Protein AF-A0A0B0EHA8-F1 (afdb_monomer_lite)

Foldseek 3Di:
DDDDDDDDDDDDDPVCVVVVVVVVVVVVPDDDDDPDPPPDVVVVVVVVLVVLLVVLVVPDDPDDPCDPDDPDDSVVSSVVSVVSVVVVVVLVVLVVVLVVLVVVLVVCVQQPFDDLVVQVVCVVVLKHKWKFKDFPVCPVQDDPPWDKDFRHDDPGMTIIITIDSDPDDDGPTHIDPDPNDTSVRSVVVSVVSVVVSVD

Structure (mmCIF, N/CA/C/O backbone):
data_AF-A0A0B0EHA8-F1
#
_entry.id   AF-A0A0B0EHA8-F1
#
loop_
_atom_site.group_PDB
_atom_site.id
_atom_site.type_symbol
_atom_site.label_atom_id
_atom_site.label_alt_id
_atom_site.label_comp_id
_atom_site.label_asym_id
_atom_site.label_entity_id
_atom_site.label_seq_id
_atom_site.pdbx_PDB_ins_code
_atom_site.Cartn_x
_atom_site.Cartn_y
_atom_site.Cartn_z
_atom_site.occupancy
_atom_site.B_iso_or_equiv
_atom_site.auth_seq_id
_atom_site.auth_comp_id
_atom_site.auth_asym_id
_atom_site.auth_atom_id
_atom_site.pdbx_PDB_model_num
ATOM 1 N N . MET A 1 1 ? 49.454 -9.931 -25.437 1.00 54.22 1 MET A N 1
ATOM 2 C CA . MET A 1 1 ? 50.061 -9.248 -26.602 1.00 54.22 1 MET A CA 1
ATOM 3 C C . MET A 1 1 ? 49.148 -8.089 -26.978 1.00 54.22 1 MET A C 1
ATOM 5 O O . MET A 1 1 ? 48.011 -8.343 -27.339 1.00 54.22 1 MET A O 1
ATOM 9 N N . ILE A 1 2 ? 49.580 -6.840 -26.779 1.00 62.69 2 ILE A N 1
ATOM 10 C CA . ILE A 1 2 ? 48.765 -5.641 -27.053 1.00 62.69 2 ILE A CA 1
ATOM 11 C C . ILE A 1 2 ? 48.998 -5.232 -28.512 1.00 62.69 2 ILE A C 1
ATOM 13 O O . ILE A 1 2 ? 50.142 -5.035 -28.920 1.00 62.69 2 ILE A O 1
ATOM 17 N N . VAL A 1 3 ? 47.929 -5.140 -29.305 1.00 77.62 3 VAL A N 1
ATOM 18 C CA . VAL A 1 3 ? 48.003 -4.766 -30.725 1.00 77.62 3 VAL A CA 1
ATOM 19 C C . VAL A 1 3 ? 48.150 -3.249 -30.845 1.00 77.62 3 VAL A C 1
ATOM 21 O O . VAL A 1 3 ? 47.455 -2.487 -30.175 1.00 77.62 3 VAL A O 1
ATOM 24 N N . ARG A 1 4 ? 49.065 -2.789 -31.705 1.00 81.25 4 ARG A N 1
ATOM 25 C CA . ARG A 1 4 ? 49.305 -1.359 -31.930 1.00 81.25 4 ARG A CA 1
ATOM 26 C C . ARG A 1 4 ? 48.125 -0.740 -32.688 1.00 81.25 4 ARG A C 1
ATOM 28 O O . ARG A 1 4 ? 47.994 -0.941 -33.892 1.00 81.25 4 ARG A O 1
ATOM 35 N N . MET A 1 5 ? 47.286 0.019 -31.987 1.00 85.75 5 MET A N 1
ATOM 36 C CA . MET A 1 5 ? 46.157 0.737 -32.588 1.00 85.75 5 MET A CA 1
ATOM 37 C C . MET A 1 5 ? 46.627 1.928 -33.438 1.00 85.75 5 MET A C 1
ATOM 39 O O . MET A 1 5 ? 47.640 2.564 -33.135 1.00 85.75 5 MET A O 1
ATOM 43 N N . LYS A 1 6 ? 45.885 2.235 -34.510 1.00 84.00 6 LYS A N 1
ATOM 44 C CA . LYS A 1 6 ? 46.095 3.421 -35.355 1.00 84.00 6 LYS A CA 1
ATOM 45 C C . LYS A 1 6 ? 44.998 4.442 -35.073 1.00 84.00 6 LYS A C 1
ATOM 47 O O . LYS A 1 6 ? 43.825 4.087 -35.052 1.00 84.00 6 LYS A O 1
ATOM 52 N N . LYS A 1 7 ? 45.380 5.707 -34.885 1.00 84.69 7 LYS A N 1
ATOM 53 C CA . LYS A 1 7 ? 44.431 6.816 -34.745 1.00 84.69 7 LYS A CA 1
ATOM 54 C C . LYS A 1 7 ? 44.056 7.330 -36.134 1.00 84.69 7 LYS A C 1
ATOM 56 O O . LYS A 1 7 ? 44.946 7.602 -36.937 1.00 84.69 7 LYS A O 1
ATOM 61 N N . VAL A 1 8 ? 42.760 7.450 -36.408 1.00 83.56 8 VAL A N 1
ATOM 62 C CA . VAL A 1 8 ? 42.219 7.953 -37.677 1.00 83.56 8 VAL A CA 1
ATOM 63 C C . VAL A 1 8 ? 41.258 9.095 -37.366 1.00 83.56 8 VAL A C 1
ATOM 65 O O . VAL A 1 8 ? 40.440 8.971 -36.459 1.00 83.56 8 VAL A O 1
ATOM 68 N N . THR A 1 9 ? 41.364 10.201 -38.104 1.00 82.31 9 THR A N 1
ATOM 69 C CA . THR A 1 9 ? 40.418 11.321 -38.019 1.00 82.31 9 THR A CA 1
ATOM 70 C C . THR A 1 9 ? 39.526 11.283 -39.249 1.00 82.31 9 THR A C 1
ATOM 72 O O . THR A 1 9 ? 40.022 11.352 -40.371 1.00 82.31 9 THR A O 1
ATOM 75 N N . ILE A 1 10 ? 38.219 11.162 -39.035 1.00 81.12 10 ILE A N 1
ATOM 76 C CA . ILE A 1 10 ? 37.215 11.096 -40.095 1.00 81.12 10 ILE A CA 1
ATOM 77 C C . ILE A 1 10 ? 36.473 12.431 -40.112 1.00 81.12 10 ILE A C 1
ATOM 79 O O . ILE A 1 10 ? 35.937 12.854 -39.090 1.00 81.12 10 ILE A O 1
ATOM 83 N N . VAL A 1 11 ? 36.461 13.102 -41.264 1.00 82.12 11 VAL A N 1
ATOM 84 C CA . VAL A 1 11 ? 35.717 14.350 -41.467 1.00 82.12 11 VAL A CA 1
ATOM 85 C C . VAL A 1 11 ? 34.511 14.031 -42.334 1.00 82.12 11 VAL A C 1
ATOM 87 O O . VAL A 1 11 ? 34.657 13.608 -43.478 1.00 82.12 11 VAL A O 1
ATOM 90 N N . ILE A 1 12 ? 33.323 14.218 -41.771 1.00 82.31 12 ILE A N 1
ATOM 91 C CA . ILE A 1 12 ? 32.043 13.918 -42.409 1.00 82.31 12 ILE A CA 1
ATOM 92 C C . ILE A 1 12 ? 31.160 15.154 -42.411 1.00 82.31 12 ILE A C 1
ATOM 94 O O . ILE A 1 12 ? 31.228 16.000 -41.520 1.00 82.31 12 ILE A O 1
ATOM 98 N N . LYS A 1 13 ? 30.317 15.254 -43.437 1.00 82.19 13 LYS A N 1
ATOM 99 C CA . LYS A 1 13 ? 29.268 16.268 -43.499 1.00 82.19 13 LYS A CA 1
ATOM 100 C C . LYS A 1 13 ? 28.192 15.925 -42.467 1.00 82.19 13 LYS A C 1
ATOM 102 O O . LYS A 1 13 ? 27.781 14.771 -42.393 1.00 82.19 13 LYS A O 1
ATOM 107 N N . SER A 1 14 ? 27.675 16.923 -41.751 1.00 77.69 14 SER A N 1
ATOM 108 C CA . SER A 1 14 ? 26.659 16.732 -40.702 1.00 77.69 14 SER A CA 1
ATOM 109 C C . SER A 1 14 ? 25.421 15.968 -41.187 1.00 77.69 14 SER A C 1
ATOM 111 O O . SER A 1 14 ? 24.859 15.184 -40.440 1.00 77.69 14 SER A O 1
ATOM 113 N N . SER A 1 15 ? 25.033 16.133 -42.458 1.00 80.44 15 SER A N 1
ATOM 114 C CA . SER A 1 15 ? 23.875 15.444 -43.054 1.00 80.44 15 SER A CA 1
ATOM 115 C C . SER A 1 15 ? 24.053 13.931 -43.248 1.00 80.44 15 SER A C 1
ATOM 117 O O . SER A 1 15 ? 23.085 13.269 -43.582 1.00 80.44 15 SER A O 1
ATOM 119 N N . TRP A 1 16 ? 25.275 13.408 -43.118 1.00 80.06 16 TRP A N 1
ATOM 120 C CA . TRP A 1 16 ? 25.619 11.993 -43.339 1.00 80.06 16 TRP A CA 1
ATOM 121 C C . TRP A 1 16 ? 26.142 11.339 -42.055 1.00 80.06 16 TRP A C 1
ATOM 123 O O . TRP A 1 16 ? 26.699 10.244 -42.093 1.00 80.06 16 TRP A O 1
ATOM 133 N N . LEU A 1 17 ? 26.039 12.043 -40.925 1.00 80.06 17 LEU A N 1
ATOM 134 C CA . LEU A 1 17 ? 26.641 11.625 -39.669 1.00 80.06 17 LEU A CA 1
ATOM 135 C C . LEU A 1 17 ? 26.024 10.321 -39.159 1.00 80.06 17 LEU A C 1
ATOM 137 O O . LEU A 1 17 ? 26.767 9.384 -38.881 1.00 80.06 17 LEU A O 1
ATOM 141 N N . ASP A 1 18 ? 24.695 10.230 -39.128 1.00 77.56 18 ASP A N 1
ATOM 142 C CA . ASP A 1 18 ? 23.985 9.048 -38.629 1.00 77.56 18 ASP A CA 1
ATOM 143 C C . ASP A 1 18 ? 24.230 7.808 -39.498 1.00 77.56 18 ASP A C 1
ATOM 145 O O . ASP A 1 18 ? 24.546 6.740 -38.974 1.00 77.56 18 ASP A O 1
ATOM 149 N N . ASP A 1 19 ? 24.184 7.958 -40.825 1.00 82.31 19 ASP A N 1
ATOM 150 C CA . ASP A 1 19 ? 24.447 6.856 -41.755 1.00 82.31 19 ASP A CA 1
ATOM 151 C C . ASP A 1 19 ? 25.878 6.331 -41.603 1.00 82.31 19 ASP A C 1
ATOM 153 O O . ASP A 1 19 ? 26.095 5.127 -41.465 1.00 82.31 19 ASP A O 1
ATOM 157 N N . VAL A 1 20 ? 26.876 7.222 -41.578 1.00 82.56 20 VAL A N 1
ATOM 158 C CA . VAL A 1 20 ? 28.284 6.819 -41.447 1.00 82.56 20 VAL A CA 1
ATOM 159 C C . VAL A 1 20 ? 28.558 6.188 -40.084 1.00 82.56 20 VAL A C 1
ATOM 161 O O . VAL A 1 20 ? 29.305 5.211 -40.017 1.00 82.56 20 VAL A O 1
ATOM 164 N N . LEU A 1 21 ? 27.957 6.702 -39.006 1.00 80.75 21 LEU A N 1
ATOM 165 C CA . LEU A 1 21 ? 28.072 6.100 -37.676 1.00 80.75 21 LEU A CA 1
ATOM 166 C C . LEU A 1 21 ? 27.440 4.709 -37.628 1.00 80.75 21 LEU A C 1
ATOM 168 O O . LEU A 1 21 ? 28.046 3.802 -37.057 1.00 80.75 21 LEU A O 1
ATOM 172 N N . LYS A 1 22 ? 26.282 4.514 -38.270 1.00 81.38 22 LYS A N 1
ATOM 173 C CA . LYS A 1 22 ? 25.637 3.203 -38.383 1.00 81.38 22 LYS A CA 1
ATOM 174 C C . LYS A 1 22 ? 26.527 2.207 -39.126 1.00 81.38 22 LYS A C 1
ATOM 176 O O . LYS A 1 22 ? 26.803 1.134 -38.595 1.00 81.38 22 LYS A O 1
ATOM 181 N N . TYR A 1 23 ? 27.068 2.593 -40.283 1.00 82.44 23 TYR A N 1
ATOM 182 C CA . TYR A 1 23 ? 28.007 1.753 -41.035 1.00 82.44 23 TYR A CA 1
ATOM 183 C C . TYR A 1 23 ? 29.285 1.440 -40.238 1.00 82.44 23 TYR A C 1
ATOM 185 O O . TYR A 1 23 ? 29.746 0.300 -40.238 1.00 82.44 23 TYR A O 1
ATOM 193 N N . LEU A 1 24 ? 29.867 2.415 -39.529 1.00 82.38 24 LEU A N 1
ATOM 194 C CA . LEU A 1 24 ? 31.041 2.166 -38.680 1.00 82.38 24 LEU A CA 1
ATOM 195 C C . LEU A 1 24 ? 30.726 1.227 -37.508 1.00 82.38 24 LEU A C 1
ATOM 197 O O . LEU A 1 24 ? 31.569 0.398 -37.158 1.00 82.38 24 LEU A O 1
ATOM 201 N N . GLY A 1 25 ? 29.533 1.354 -36.922 1.00 78.12 25 GLY A N 1
ATOM 202 C CA . GLY A 1 25 ? 29.036 0.479 -35.863 1.00 78.12 25 GLY A CA 1
ATOM 203 C C . GLY A 1 25 ? 28.857 -0.963 -36.334 1.00 78.12 25 GLY A C 1
ATOM 204 O O . GLY A 1 25 ? 29.309 -1.878 -35.653 1.00 78.12 25 GLY A O 1
ATOM 205 N N . GLU A 1 26 ? 28.288 -1.164 -37.526 1.00 80.12 26 GLU A N 1
ATOM 206 C CA . GLU A 1 26 ? 28.128 -2.489 -38.144 1.00 80.12 26 GLU A CA 1
ATOM 207 C C . GLU A 1 26 ? 29.474 -3.165 -38.449 1.00 80.12 26 GLU A C 1
ATOM 209 O O . GLU A 1 26 ? 29.614 -4.375 -38.278 1.00 80.12 26 GLU A O 1
ATOM 214 N N . ILE A 1 27 ? 30.488 -2.396 -38.863 1.00 82.69 27 ILE A N 1
ATOM 215 C CA . ILE A 1 27 ? 31.832 -2.930 -39.131 1.00 82.69 27 ILE A CA 1
ATOM 216 C C . ILE A 1 27 ? 32.548 -3.323 -37.821 1.00 82.69 27 ILE A C 1
ATOM 218 O O . ILE A 1 27 ? 33.342 -4.262 -37.815 1.00 82.69 27 ILE A O 1
ATOM 222 N N . GLY A 1 28 ? 32.302 -2.619 -36.708 1.00 75.12 28 GLY A N 1
ATOM 223 C CA . GLY A 1 28 ? 32.762 -3.012 -35.365 1.00 75.12 28 GLY A CA 1
ATOM 224 C C . GLY A 1 28 ? 34.277 -2.924 -35.104 1.00 75.12 28 GLY A C 1
ATOM 225 O O . GLY A 1 28 ? 34.751 -3.373 -34.063 1.00 75.12 28 GLY A O 1
ATOM 226 N N . VAL A 1 29 ? 35.064 -2.351 -36.023 1.00 75.25 29 VAL A N 1
ATOM 227 C CA . VAL A 1 29 ? 36.544 -2.303 -35.934 1.00 75.25 29 VAL A CA 1
ATOM 228 C C . VAL A 1 29 ? 37.110 -0.997 -35.368 1.00 75.25 29 VAL A C 1
ATOM 230 O O . VAL A 1 29 ? 38.328 -0.857 -35.243 1.00 75.25 29 VAL A O 1
ATOM 233 N N . VAL A 1 30 ? 36.259 -0.017 -35.058 1.00 77.56 30 VAL A N 1
ATOM 234 C CA . VAL A 1 30 ? 36.683 1.337 -34.676 1.00 77.56 30 VAL A CA 1
ATOM 235 C C . VAL A 1 30 ? 36.148 1.693 -33.294 1.00 77.56 30 VAL A C 1
ATOM 237 O O . VAL A 1 30 ? 34.953 1.590 -33.037 1.00 77.56 30 VAL A O 1
ATOM 240 N N . HIS A 1 31 ? 37.027 2.176 -32.416 1.00 75.19 31 HIS A N 1
ATOM 241 C CA . HIS A 1 31 ? 36.619 2.842 -31.183 1.00 75.19 31 HIS A CA 1
ATOM 242 C C . HIS A 1 31 ? 36.371 4.326 -31.476 1.00 75.19 31 HIS A C 1
ATOM 244 O O . HIS A 1 31 ? 37.305 5.075 -31.769 1.00 75.19 31 HIS A O 1
ATOM 250 N N . LEU A 1 32 ? 35.103 4.732 -31.453 1.00 73.69 32 LEU A N 1
ATOM 251 C CA . LEU A 1 32 ? 34.683 6.100 -31.742 1.00 73.69 32 LEU A CA 1
ATOM 252 C C . LEU A 1 32 ? 34.935 7.001 -30.529 1.00 73.69 32 LEU A C 1
ATOM 254 O O . LEU A 1 32 ? 34.446 6.730 -29.436 1.00 73.69 32 LEU A O 1
ATOM 258 N N . GLN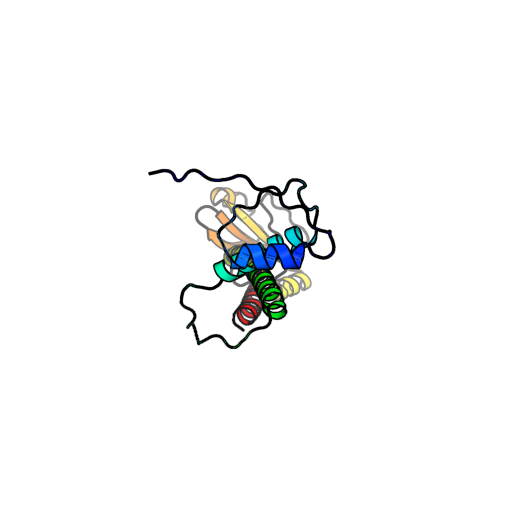 A 1 33 ? 35.663 8.099 -30.737 1.00 67.38 33 GLN A N 1
ATOM 259 C CA . GLN A 1 33 ? 35.836 9.154 -29.742 1.00 67.38 33 GLN A CA 1
ATOM 260 C C . GLN A 1 33 ? 35.237 10.455 -30.300 1.00 67.38 33 GLN A C 1
ATOM 262 O O . GLN A 1 33 ? 35.854 11.067 -31.179 1.00 67.38 33 GLN A O 1
ATOM 267 N N . PRO A 1 34 ? 34.041 10.875 -29.850 1.00 65.19 34 PRO A N 1
ATOM 268 C CA . PRO A 1 34 ? 33.439 12.119 -30.312 1.00 65.19 34 PRO A CA 1
ATOM 269 C C . PRO A 1 34 ? 34.305 13.310 -29.885 1.00 65.19 34 PRO A C 1
ATOM 271 O O . PRO A 1 34 ? 34.721 13.415 -28.733 1.00 65.19 34 PRO A O 1
ATOM 274 N N . VAL A 1 35 ? 3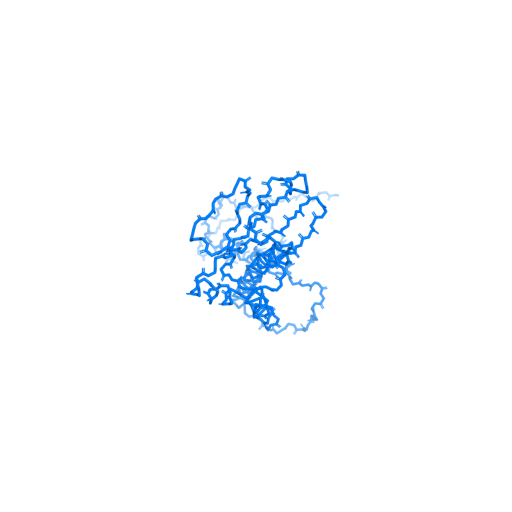4.606 14.198 -30.835 1.00 64.75 35 VAL A N 1
ATOM 275 C CA . VAL A 1 35 ? 35.406 15.416 -30.597 1.00 64.75 35 VAL A CA 1
ATOM 276 C C . VAL A 1 35 ? 34.546 16.533 -29.995 1.00 64.75 35 VAL A C 1
ATOM 278 O O . VAL A 1 35 ? 35.052 17.368 -29.252 1.00 64.75 35 VAL A O 1
ATOM 281 N N . VAL A 1 36 ? 33.243 16.516 -30.278 1.00 61.53 36 VAL A N 1
ATOM 282 C CA . VAL A 1 36 ? 32.226 17.373 -29.662 1.00 61.53 36 VAL A CA 1
ATOM 283 C C . VAL A 1 36 ? 31.144 16.439 -29.122 1.00 61.53 36 VAL A C 1
ATOM 285 O O . VAL A 1 36 ? 30.646 15.620 -29.901 1.00 61.53 36 VAL A O 1
ATOM 288 N N . PRO A 1 37 ? 30.809 16.486 -27.821 1.00 59.47 37 PRO A N 1
ATOM 289 C CA . PRO A 1 37 ? 29.695 15.711 -27.302 1.00 59.47 37 PRO A CA 1
ATOM 290 C C . PRO A 1 37 ? 28.412 16.216 -27.978 1.00 59.47 37 PRO A C 1
ATOM 292 O O . PRO A 1 37 ? 28.157 17.421 -27.956 1.00 59.47 37 PRO A O 1
ATOM 295 N N . PRO A 1 38 ? 27.626 15.347 -28.629 1.00 58.75 38 PRO A N 1
ATOM 296 C CA . PRO A 1 38 ? 26.341 15.765 -29.157 1.00 58.75 38 PRO A CA 1
ATOM 297 C C . PRO A 1 38 ? 25.426 16.112 -27.974 1.00 58.75 38 PRO A C 1
ATOM 299 O O . PRO A 1 38 ? 25.033 15.227 -27.218 1.00 58.75 38 PRO A O 1
ATOM 302 N N . GLU A 1 39 ? 25.090 17.392 -27.803 1.00 55.28 39 GLU A N 1
ATOM 303 C CA . GLU A 1 39 ? 23.918 17.800 -27.024 1.00 55.28 39 GLU A CA 1
ATOM 304 C C . GLU A 1 39 ? 22.698 17.354 -27.818 1.00 55.28 39 GLU A C 1
ATOM 306 O O . GLU A 1 39 ? 22.260 18.012 -28.760 1.00 55.28 39 GLU A O 1
ATOM 311 N N . ASN A 1 40 ? 22.221 16.152 -27.528 1.00 57.97 40 ASN A N 1
ATOM 312 C CA . ASN A 1 40 ? 21.087 15.598 -28.233 1.00 57.97 40 ASN A CA 1
ATOM 313 C C . ASN A 1 40 ? 20.088 15.139 -27.182 1.00 57.97 40 ASN A C 1
ATOM 315 O O . ASN A 1 40 ? 20.288 14.094 -26.565 1.00 57.97 40 ASN A O 1
ATOM 319 N N . CYS A 1 41 ? 19.011 15.910 -26.994 1.00 59.03 41 CYS A N 1
ATOM 320 C CA . CYS A 1 41 ? 17.872 15.555 -26.137 1.00 59.03 41 CYS A CA 1
ATOM 321 C C . CYS A 1 41 ? 17.369 14.127 -26.427 1.00 59.03 41 CYS A C 1
ATOM 323 O O . CYS A 1 41 ? 16.859 13.437 -25.554 1.00 59.03 41 CYS A O 1
ATOM 325 N N . THR A 1 42 ? 17.593 13.643 -27.651 1.00 65.50 42 THR A N 1
ATOM 326 C CA . THR A 1 42 ? 17.336 12.264 -28.074 1.00 65.50 42 THR A CA 1
ATOM 327 C C . THR A 1 42 ? 18.086 11.215 -27.236 1.00 65.50 42 THR A C 1
ATOM 329 O O . THR A 1 42 ? 17.520 10.173 -26.930 1.00 65.50 42 THR A O 1
ATOM 332 N N . ILE A 1 43 ? 19.339 11.467 -26.836 1.00 69.19 43 ILE A N 1
ATOM 333 C CA . ILE A 1 43 ? 20.148 10.529 -26.033 1.00 69.19 43 ILE A CA 1
ATOM 334 C C . ILE A 1 43 ? 19.639 10.473 -24.590 1.00 69.19 43 ILE A C 1
ATOM 336 O O . ILE A 1 43 ? 19.589 9.395 -24.001 1.00 69.19 43 ILE A O 1
ATOM 340 N N . GLU A 1 44 ? 19.245 11.615 -24.027 1.00 72.69 44 GLU A N 1
ATOM 341 C CA . GLU A 1 44 ? 18.663 11.686 -22.682 1.00 72.69 44 GLU A CA 1
ATOM 342 C C . GLU A 1 44 ? 17.313 10.965 -22.638 1.00 72.69 44 GLU A C 1
ATOM 344 O O . GLU A 1 44 ? 17.149 10.053 -21.830 1.00 72.69 44 GLU A O 1
ATOM 349 N N . ASN A 1 45 ? 16.422 11.239 -23.597 1.00 74.44 45 ASN A N 1
ATOM 350 C CA . ASN A 1 45 ? 15.134 10.549 -23.725 1.00 74.44 45 ASN A CA 1
ATOM 351 C C . ASN A 1 45 ? 15.296 9.028 -23.898 1.00 74.44 45 ASN A C 1
ATOM 353 O O . ASN A 1 45 ? 14.540 8.243 -23.323 1.00 74.44 45 ASN A O 1
ATOM 357 N N . LEU A 1 46 ? 16.290 8.585 -24.678 1.00 74.19 46 LEU A N 1
ATOM 358 C CA . LEU A 1 46 ? 16.601 7.159 -24.839 1.00 74.19 46 LEU A CA 1
ATOM 359 C C . LEU A 1 46 ? 17.113 6.539 -23.536 1.00 74.19 46 LEU A C 1
ATOM 361 O O . LEU A 1 46 ? 16.744 5.416 -23.204 1.00 74.19 46 LEU A O 1
ATOM 365 N N . LYS A 1 47 ? 17.942 7.261 -22.780 1.00 77.69 47 LYS A N 1
ATOM 366 C CA . LYS A 1 47 ? 18.448 6.790 -21.489 1.00 77.69 47 LYS A CA 1
ATOM 367 C C . LYS A 1 47 ? 17.324 6.667 -20.460 1.00 77.69 47 LYS A C 1
ATOM 369 O O . LYS A 1 47 ? 17.272 5.663 -19.756 1.00 77.69 47 LYS A O 1
ATOM 374 N N . GLU A 1 48 ? 16.417 7.637 -20.407 1.00 78.94 48 GLU A N 1
ATOM 375 C CA . GLU A 1 48 ? 15.216 7.582 -19.565 1.00 78.94 48 GLU A CA 1
ATOM 376 C C . GLU A 1 48 ? 14.313 6.407 -19.959 1.00 78.94 48 GLU A C 1
ATOM 378 O O . GLU A 1 48 ? 13.888 5.635 -19.103 1.00 78.94 48 GLU A O 1
ATOM 383 N N . SER A 1 49 ? 14.110 6.204 -21.262 1.00 77.25 49 SER A N 1
ATOM 384 C CA . SER A 1 49 ? 13.348 5.078 -21.815 1.00 77.25 49 SER A CA 1
ATOM 385 C C . SER A 1 49 ? 13.933 3.718 -21.409 1.00 77.25 49 SER A C 1
ATOM 387 O O . SER A 1 49 ? 13.195 2.817 -21.009 1.00 77.25 49 SER A O 1
ATOM 389 N N . ILE A 1 50 ? 15.262 3.571 -21.466 1.00 80.50 50 ILE A N 1
ATOM 390 C CA . ILE A 1 50 ? 15.962 2.356 -21.024 1.00 80.50 50 ILE A CA 1
ATOM 391 C C . ILE A 1 50 ? 15.769 2.147 -19.519 1.00 80.50 50 ILE A C 1
ATOM 393 O O . ILE A 1 50 ? 15.399 1.053 -19.104 1.00 80.50 50 ILE A O 1
ATOM 397 N N . GLN A 1 51 ? 15.952 3.191 -18.707 1.00 81.19 51 GLN A N 1
ATOM 398 C CA . GLN A 1 51 ? 15.787 3.099 -17.253 1.00 81.19 51 GLN A CA 1
ATOM 399 C C . GLN A 1 51 ? 14.355 2.736 -16.842 1.00 81.19 51 GLN A C 1
ATOM 401 O O . GLN A 1 51 ? 14.163 1.973 -15.895 1.00 81.19 51 GLN A O 1
ATOM 406 N N . LEU A 1 52 ? 13.346 3.265 -17.540 1.00 80.06 52 LEU A N 1
ATOM 407 C CA . LEU A 1 52 ? 11.944 2.903 -17.319 1.00 80.06 52 LEU A CA 1
ATOM 408 C C . LEU A 1 52 ? 11.697 1.424 -17.628 1.00 80.06 52 LEU A C 1
ATOM 410 O O . LEU A 1 52 ? 11.092 0.724 -16.817 1.00 80.06 52 LEU A O 1
ATOM 414 N N . MET A 1 53 ? 12.216 0.926 -18.753 1.00 78.88 53 MET A N 1
ATOM 415 C CA . MET A 1 53 ? 12.097 -0.490 -19.106 1.00 78.88 53 MET A CA 1
ATOM 416 C C . MET A 1 53 ? 12.845 -1.404 -18.129 1.00 78.88 53 MET A C 1
ATOM 418 O O . MET A 1 53 ? 12.304 -2.432 -17.735 1.00 78.88 53 MET A O 1
ATOM 422 N N . GLU A 1 54 ? 14.047 -1.038 -17.683 1.00 80.75 54 GLU A N 1
ATOM 423 C CA . GLU A 1 54 ? 14.802 -1.817 -16.691 1.00 80.75 54 GLU A CA 1
ATOM 424 C C . GLU A 1 54 ? 14.050 -1.932 -15.359 1.00 80.75 54 GLU A C 1
ATOM 426 O O . GLU A 1 54 ? 13.988 -3.016 -14.771 1.00 80.75 54 GLU A O 1
ATOM 431 N N . LYS A 1 55 ? 13.424 -0.840 -14.901 1.00 80.25 55 LYS A N 1
ATOM 432 C CA . LYS A 1 55 ? 12.561 -0.861 -13.712 1.00 80.25 55 LYS A CA 1
ATOM 433 C C . LYS A 1 55 ? 11.354 -1.770 -13.920 1.00 80.25 55 LYS A C 1
ATOM 435 O O . LYS A 1 55 ? 11.090 -2.609 -13.066 1.00 80.25 55 LYS A O 1
ATOM 440 N N . ALA A 1 56 ? 10.667 -1.640 -15.055 1.00 80.00 56 ALA A N 1
ATOM 441 C CA . ALA A 1 56 ? 9.512 -2.469 -15.389 1.00 80.00 56 ALA A CA 1
ATOM 442 C C . ALA A 1 56 ? 9.865 -3.967 -15.414 1.00 80.00 56 ALA A C 1
ATOM 444 O O . ALA A 1 56 ? 9.167 -4.777 -14.813 1.00 80.00 56 ALA A O 1
ATOM 445 N N . VAL A 1 57 ? 10.988 -4.340 -16.036 1.00 79.38 57 VAL A N 1
ATOM 446 C CA . VAL A 1 57 ? 11.466 -5.732 -16.079 1.00 79.38 57 VAL A CA 1
ATOM 447 C C . VAL A 1 57 ? 11.833 -6.247 -14.690 1.00 79.38 57 VAL A C 1
ATOM 449 O O . VAL A 1 57 ? 11.536 -7.395 -14.383 1.00 79.38 57 VAL A O 1
ATOM 452 N N . SER A 1 58 ? 12.425 -5.408 -13.835 1.00 80.00 58 SER A N 1
ATOM 453 C CA . SER A 1 58 ? 12.804 -5.798 -12.469 1.00 80.00 58 SER A CA 1
ATOM 454 C C . SER A 1 58 ? 11.600 -6.113 -11.571 1.00 80.00 58 SER A C 1
ATOM 456 O O . SER A 1 58 ? 11.752 -6.813 -10.573 1.00 80.00 58 SER A O 1
ATOM 458 N N . ILE A 1 59 ? 10.417 -5.585 -11.898 1.00 79.44 59 ILE A N 1
ATOM 459 C CA . ILE A 1 59 ? 9.168 -5.844 -11.166 1.00 79.44 59 ILE A CA 1
ATOM 460 C C . ILE A 1 59 ? 8.547 -7.182 -11.593 1.00 79.44 59 ILE A C 1
ATOM 462 O O . ILE A 1 59 ? 7.866 -7.830 -10.799 1.00 79.44 59 ILE A O 1
ATOM 466 N N . ILE A 1 60 ? 8.779 -7.616 -12.835 1.00 77.25 60 ILE A N 1
ATOM 467 C CA . ILE A 1 60 ? 8.213 -8.858 -13.360 1.00 77.25 60 ILE A CA 1
ATOM 468 C C . ILE A 1 60 ? 8.953 -10.047 -12.723 1.00 77.25 60 ILE A C 1
ATOM 470 O O . ILE A 1 60 ? 10.174 -10.146 -12.857 1.00 77.25 60 ILE A O 1
ATOM 474 N N . PRO A 1 61 ? 8.250 -10.986 -12.063 1.00 73.69 61 PRO A N 1
ATOM 475 C CA . PRO A 1 61 ? 8.891 -12.135 -11.438 1.00 73.69 61 PRO A CA 1
ATOM 476 C C . PRO A 1 61 ? 9.613 -13.002 -12.477 1.00 73.69 61 PRO A C 1
ATOM 478 O O . PRO A 1 61 ? 9.076 -13.321 -13.546 1.00 73.69 61 PRO A O 1
ATOM 481 N N . GLU A 1 62 ? 10.842 -13.405 -12.145 1.00 60.66 62 GLU A N 1
ATOM 482 C CA . GLU A 1 62 ? 11.661 -14.304 -12.959 1.00 60.66 62 GLU A CA 1
ATOM 483 C C . GLU A 1 62 ? 11.000 -15.691 -13.020 1.00 60.66 62 GLU A C 1
ATOM 485 O O . GLU A 1 62 ? 11.178 -16.530 -12.141 1.00 60.66 62 GLU A O 1
ATOM 490 N N . GLY A 1 63 ? 10.182 -15.926 -14.046 1.00 56.09 63 GLY A N 1
ATOM 491 C CA . GLY A 1 63 ? 9.414 -17.168 -14.177 1.00 56.09 63 GLY A CA 1
ATOM 492 C C . GLY A 1 63 ? 8.130 -17.064 -14.994 1.00 56.09 63 GLY A C 1
ATOM 493 O O . GLY A 1 63 ? 7.494 -18.090 -15.214 1.00 56.09 63 GLY A O 1
ATOM 494 N N . SER A 1 64 ? 7.748 -15.871 -15.466 1.00 57.28 64 SER A N 1
ATOM 495 C CA . SER A 1 64 ? 6.705 -15.757 -16.491 1.00 57.28 64 SER A CA 1
ATOM 496 C C . SER A 1 64 ? 7.132 -16.531 -17.741 1.00 57.28 64 SER A C 1
ATOM 498 O O . SER A 1 64 ? 8.246 -16.353 -18.248 1.00 57.28 64 SER A O 1
ATOM 500 N N . ASP A 1 65 ? 6.273 -17.450 -18.190 1.00 55.38 65 ASP A N 1
ATOM 501 C CA . ASP A 1 65 ? 6.526 -18.294 -19.353 1.00 55.38 65 ASP A CA 1
ATOM 502 C C . ASP A 1 65 ? 6.944 -17.423 -20.541 1.00 55.38 65 ASP A C 1
ATOM 504 O O . ASP A 1 65 ? 6.190 -16.584 -21.038 1.00 55.38 65 ASP A O 1
ATOM 508 N N . LYS A 1 66 ? 8.193 -17.605 -20.981 1.00 56.66 66 LYS A N 1
ATOM 509 C CA . LYS A 1 66 ? 8.759 -16.916 -22.141 1.00 56.66 66 LYS A CA 1
ATOM 510 C C . LYS A 1 66 ? 8.164 -17.532 -23.401 1.00 56.66 66 LYS A C 1
ATOM 512 O O . LYS A 1 66 ? 8.824 -18.309 -24.091 1.00 56.66 66 LYS A O 1
ATOM 517 N N . GLU A 1 67 ? 6.906 -17.221 -23.690 1.00 57.12 67 GLU A N 1
ATOM 518 C CA . GLU A 1 67 ? 6.334 -17.535 -24.992 1.00 57.12 67 GLU A CA 1
ATOM 519 C C . GLU A 1 67 ? 7.147 -16.832 -26.095 1.00 57.12 67 GLU A C 1
ATOM 521 O O . GLU A 1 67 ? 7.641 -15.713 -25.906 1.00 57.12 67 GLU A O 1
ATOM 526 N N . PRO A 1 68 ? 7.341 -17.482 -27.257 1.00 53.47 68 PRO A N 1
ATOM 527 C CA . PRO A 1 68 ? 8.139 -16.920 -28.333 1.00 53.47 68 PRO A CA 1
ATOM 528 C C . PRO A 1 68 ? 7.532 -15.601 -28.831 1.00 53.47 68 PRO A C 1
ATOM 530 O O . PRO A 1 68 ? 6.400 -15.539 -29.312 1.00 53.47 68 PRO A O 1
ATOM 533 N N . SER A 1 69 ? 8.345 -14.553 -28.696 1.00 56.09 69 SER A N 1
ATOM 534 C CA . SER A 1 69 ? 8.069 -13.152 -29.010 1.00 56.09 69 SER A CA 1
ATOM 535 C C . SER A 1 69 ? 7.415 -12.957 -30.384 1.00 56.09 69 SER A C 1
ATOM 537 O O . SER A 1 69 ? 7.980 -13.308 -31.423 1.00 56.09 69 SER A O 1
ATOM 539 N N . ARG A 1 70 ? 6.218 -12.356 -30.393 1.00 59.00 70 ARG A N 1
ATOM 540 C CA . ARG A 1 70 ? 5.641 -11.735 -31.594 1.00 59.00 70 ARG A CA 1
ATOM 541 C C . ARG A 1 70 ? 6.447 -10.470 -31.915 1.00 59.00 70 ARG A C 1
ATOM 543 O O . ARG A 1 70 ? 6.880 -9.801 -30.981 1.00 59.00 70 ARG A O 1
ATOM 550 N N . PRO A 1 71 ? 6.619 -10.088 -33.194 1.00 52.72 71 PRO A N 1
ATOM 551 C CA . PRO A 1 71 ? 7.282 -8.834 -33.537 1.00 52.72 71 PRO A CA 1
ATOM 552 C C . PRO A 1 71 ? 6.511 -7.665 -32.912 1.00 52.72 71 PRO A C 1
ATOM 554 O O . PRO A 1 71 ? 5.402 -7.335 -33.334 1.00 52.72 71 PRO A O 1
ATOM 557 N N . PHE A 1 72 ? 7.088 -7.083 -31.864 1.00 56.69 72 PHE A N 1
ATOM 558 C CA . PHE A 1 72 ? 6.493 -6.009 -31.082 1.00 56.69 72 PHE A CA 1
ATOM 559 C C . PHE A 1 72 ? 7.112 -4.683 -31.521 1.00 56.69 72 PHE A C 1
ATOM 561 O O . PHE A 1 72 ? 8.326 -4.586 -31.694 1.00 56.69 72 PHE A O 1
ATOM 568 N N . LYS A 1 73 ? 6.285 -3.661 -31.749 1.00 61.59 73 LYS A N 1
ATOM 569 C CA . LYS A 1 73 ? 6.779 -2.315 -32.069 1.00 61.59 73 LYS A CA 1
ATOM 570 C C . LYS A 1 73 ? 7.284 -1.656 -30.784 1.00 61.59 73 LYS A C 1
ATOM 572 O O . LYS A 1 73 ? 6.548 -1.636 -29.802 1.00 61.59 73 LYS A O 1
ATOM 577 N N . GLU A 1 74 ? 8.485 -1.080 -30.826 1.00 61.16 74 GLU A N 1
ATOM 578 C CA . GLU A 1 74 ? 9.171 -0.433 -29.689 1.00 61.16 74 GLU A CA 1
ATOM 579 C C . GLU A 1 74 ? 8.285 0.577 -28.935 1.00 61.16 74 GLU A C 1
ATOM 581 O O . GLU A 1 74 ? 8.286 0.606 -27.706 1.00 61.16 74 GLU A O 1
ATOM 586 N N . GLU A 1 75 ? 7.439 1.322 -29.656 1.00 62.72 75 GLU A N 1
ATOM 587 C CA . GLU A 1 75 ? 6.496 2.302 -29.089 1.00 62.72 75 GLU A CA 1
ATOM 588 C C . GLU A 1 75 ? 5.515 1.694 -28.070 1.00 62.72 75 GLU A C 1
ATOM 590 O O . GLU A 1 75 ? 5.153 2.338 -27.088 1.00 62.72 75 GLU A O 1
ATOM 595 N N . HIS A 1 76 ? 5.107 0.436 -28.260 1.00 67.25 76 HIS A N 1
ATOM 596 C CA . HIS A 1 76 ? 4.177 -0.229 -27.346 1.00 67.25 76 HIS A CA 1
ATOM 597 C C . HIS A 1 76 ? 4.884 -0.732 -26.082 1.00 67.25 76 HIS A C 1
ATOM 599 O O . HIS A 1 76 ? 4.239 -0.891 -25.049 1.00 67.25 76 HIS A O 1
ATOM 605 N N . GLY A 1 77 ? 6.198 -0.979 -26.149 1.00 70.31 77 GLY A N 1
ATOM 606 C CA . GLY A 1 77 ? 6.981 -1.464 -25.011 1.00 70.31 77 GLY A CA 1
ATOM 607 C C . GLY A 1 77 ? 7.118 -0.400 -23.929 1.00 70.31 77 GLY A C 1
ATOM 608 O O . GLY A 1 77 ? 6.909 -0.685 -22.753 1.00 70.31 77 GLY A O 1
ATOM 609 N N . LEU A 1 78 ? 7.376 0.844 -24.338 1.00 74.62 78 LEU A N 1
ATOM 610 C CA . LEU A 1 78 ? 7.437 1.981 -23.419 1.00 74.62 78 LEU A CA 1
ATOM 611 C C . LEU A 1 78 ? 6.079 2.313 -22.802 1.00 74.62 78 LEU A C 1
ATOM 613 O O . LEU A 1 78 ? 6.002 2.545 -21.599 1.00 74.62 78 LEU A O 1
ATOM 617 N N . ALA A 1 79 ? 5.006 2.283 -23.598 1.00 77.69 79 ALA A N 1
ATOM 618 C CA . ALA A 1 79 ? 3.657 2.501 -23.084 1.00 77.69 79 ALA A CA 1
ATOM 619 C C . ALA A 1 79 ? 3.264 1.438 -22.044 1.00 77.69 79 ALA A C 1
ATOM 621 O O . ALA A 1 79 ? 2.695 1.768 -21.008 1.00 77.69 79 ALA A O 1
ATOM 622 N N . PHE A 1 80 ? 3.612 0.172 -22.293 1.00 77.38 80 PHE A N 1
ATOM 623 C CA . PHE A 1 80 ? 3.345 -0.920 -21.360 1.00 77.38 80 PHE A CA 1
ATOM 624 C C . PHE A 1 80 ? 4.194 -0.821 -20.085 1.00 77.38 80 PHE A C 1
ATOM 626 O O . PHE A 1 80 ? 3.685 -1.048 -18.993 1.00 77.38 80 PHE A O 1
ATOM 633 N N . ALA A 1 81 ? 5.469 -0.434 -20.206 1.00 79.31 81 ALA A N 1
ATOM 634 C CA . ALA A 1 81 ? 6.335 -0.190 -19.054 1.00 79.31 81 ALA A CA 1
ATOM 635 C C . ALA A 1 81 ? 5.796 0.939 -18.159 1.00 79.31 81 ALA A C 1
ATOM 637 O O . ALA A 1 81 ? 5.827 0.805 -16.939 1.00 79.31 81 ALA A O 1
ATOM 638 N N . GLY A 1 82 ? 5.267 2.013 -18.759 1.00 81.00 82 GLY A N 1
ATOM 639 C CA . GLY A 1 82 ? 4.581 3.085 -18.033 1.00 81.00 82 GLY A CA 1
ATOM 640 C C . GLY A 1 82 ? 3.352 2.574 -17.283 1.00 81.00 82 GLY A C 1
ATOM 641 O O . GLY A 1 82 ? 3.289 2.703 -16.069 1.00 81.00 82 GLY A O 1
ATOM 642 N N . GLN A 1 83 ? 2.442 1.885 -17.980 1.00 81.88 83 GLN A N 1
ATOM 643 C CA . GLN A 1 83 ? 1.236 1.314 -17.362 1.00 81.88 83 GLN A CA 1
ATOM 644 C C . GLN A 1 83 ? 1.552 0.347 -16.216 1.00 81.88 83 GLN A C 1
ATOM 646 O O . GLN A 1 83 ? 0.853 0.338 -15.208 1.00 81.88 83 GLN A O 1
ATOM 651 N N . LEU A 1 84 ? 2.603 -0.467 -16.355 1.00 83.31 84 LEU A N 1
ATOM 652 C CA . LEU A 1 84 ? 3.032 -1.373 -15.293 1.00 83.31 84 LEU A CA 1
ATOM 653 C C . LEU A 1 84 ? 3.514 -0.604 -14.057 1.00 83.31 84 LEU A C 1
ATOM 655 O O . LEU A 1 84 ? 3.203 -1.000 -12.938 1.00 83.31 84 LEU A O 1
ATOM 659 N N . LEU A 1 85 ? 4.285 0.469 -14.249 1.00 83.25 85 LEU A N 1
ATOM 660 C CA . LEU A 1 85 ? 4.774 1.296 -13.146 1.00 83.25 85 LEU A CA 1
ATOM 661 C C . LEU A 1 85 ? 3.629 2.027 -12.441 1.00 83.25 85 LEU A C 1
ATOM 663 O O . LEU A 1 85 ? 3.599 2.013 -11.212 1.00 83.25 85 LEU A O 1
ATOM 667 N N . ASP A 1 86 ? 2.682 2.580 -13.202 1.00 84.88 86 ASP A N 1
ATOM 668 C CA . ASP A 1 86 ? 1.488 3.238 -12.661 1.00 84.88 86 ASP A CA 1
ATOM 669 C C . ASP A 1 86 ? 0.665 2.251 -11.818 1.00 84.88 86 ASP A C 1
ATOM 671 O O . ASP A 1 86 ? 0.321 2.537 -10.674 1.00 84.88 86 ASP A O 1
ATOM 675 N N . LEU A 1 87 ? 0.435 1.035 -12.329 1.00 84.50 87 LEU A N 1
ATOM 676 C CA . LEU A 1 87 ? -0.299 -0.004 -11.604 1.00 84.50 87 LEU A CA 1
ATOM 677 C C . LEU A 1 87 ? 0.411 -0.417 -10.306 1.00 84.50 87 LEU A C 1
ATOM 679 O O . LEU A 1 87 ? -0.228 -0.664 -9.288 1.00 84.50 87 LEU A O 1
ATOM 683 N N . VAL A 1 88 ? 1.742 -0.490 -10.316 1.00 82.50 88 VAL A N 1
ATOM 684 C CA . VAL A 1 88 ? 2.531 -0.816 -9.117 1.00 82.50 88 VAL A CA 1
ATOM 685 C C . VAL A 1 88 ? 2.436 0.293 -8.072 1.00 82.50 88 VAL A C 1
ATOM 687 O O . VAL A 1 88 ? 2.429 0.008 -6.875 1.00 82.50 88 VAL A O 1
ATOM 690 N N . GLU A 1 89 ? 2.378 1.550 -8.503 1.00 85.25 89 GLU A N 1
ATOM 691 C CA . GLU A 1 89 ? 2.159 2.683 -7.609 1.00 85.25 89 GLU A CA 1
ATOM 692 C C . GLU A 1 89 ? 0.740 2.664 -7.023 1.00 85.25 89 GLU A C 1
ATOM 694 O O . GLU A 1 89 ? 0.583 2.835 -5.815 1.00 85.25 89 GLU A O 1
ATOM 699 N N . GLU A 1 90 ? -0.275 2.341 -7.830 1.00 84.38 90 GLU A N 1
ATOM 700 C CA . GLU A 1 90 ? -1.651 2.146 -7.358 1.00 84.38 90 GLU A CA 1
ATOM 701 C C . GLU A 1 90 ? -1.759 1.011 -6.333 1.00 84.38 90 GLU A C 1
ATOM 703 O O . GLU A 1 90 ? -2.389 1.185 -5.289 1.00 84.38 90 GLU A O 1
ATOM 708 N N . VAL A 1 91 ? -1.110 -0.131 -6.581 1.00 82.75 91 VAL A N 1
ATOM 709 C CA . VAL A 1 91 ? -1.083 -1.256 -5.633 1.00 82.75 91 VAL A CA 1
ATOM 710 C C . VAL A 1 91 ? -0.464 -0.828 -4.306 1.00 82.75 91 VAL A C 1
ATOM 712 O O . VAL A 1 91 ? -1.056 -1.076 -3.259 1.00 82.75 91 VAL A O 1
ATOM 715 N N . LYS A 1 92 ? 0.675 -0.126 -4.331 1.00 83.50 92 LYS A N 1
ATOM 716 C CA . LYS A 1 92 ? 1.306 0.387 -3.104 1.00 83.50 92 LYS A CA 1
ATOM 717 C C . LYS A 1 92 ? 0.404 1.355 -2.353 1.00 83.50 92 LYS A C 1
ATOM 719 O O . LYS A 1 92 ? 0.290 1.257 -1.137 1.00 83.50 92 LYS A O 1
ATOM 724 N N . HIS A 1 93 ? -0.253 2.267 -3.065 1.00 83.88 93 HIS A N 1
ATOM 725 C CA . HIS A 1 93 ? -1.186 3.203 -2.450 1.00 83.88 93 HIS A CA 1
ATOM 726 C C . HIS A 1 93 ? -2.353 2.466 -1.776 1.00 83.88 93 HIS A C 1
ATOM 728 O O . HIS A 1 93 ? -2.730 2.788 -0.651 1.00 83.88 93 HIS A O 1
ATOM 734 N N . LEU A 1 94 ? -2.906 1.440 -2.429 1.00 81.69 94 LEU A N 1
ATOM 735 C CA . LEU A 1 94 ? -3.957 0.606 -1.845 1.00 81.69 94 LEU A CA 1
ATOM 736 C C . LEU A 1 94 ? -3.462 -0.177 -0.621 1.00 81.69 94 LEU A C 1
ATOM 738 O O . LEU A 1 94 ? -4.185 -0.248 0.370 1.00 81.69 94 LEU A O 1
ATOM 742 N N . GLU A 1 95 ? -2.249 -0.729 -0.656 1.00 80.69 95 GLU A N 1
ATOM 743 C CA . GLU A 1 95 ? -1.633 -1.416 0.489 1.00 80.69 95 GLU A CA 1
ATOM 744 C C . GLU A 1 95 ? -1.425 -0.470 1.681 1.00 80.69 95 GLU A C 1
ATOM 746 O O . GLU A 1 95 ? -1.741 -0.827 2.815 1.00 80.69 95 GLU A O 1
ATOM 751 N N . GLU A 1 96 ? -0.949 0.754 1.438 1.00 84.19 96 GLU A N 1
ATOM 752 C CA . GLU A 1 96 ? -0.801 1.780 2.474 1.00 84.19 96 GLU A CA 1
ATOM 753 C C . GLU A 1 96 ? -2.155 2.149 3.094 1.00 84.19 96 GLU A C 1
ATOM 755 O O . GLU A 1 96 ? -2.289 2.207 4.318 1.00 84.19 96 GLU A O 1
ATOM 760 N N . GLU A 1 97 ? -3.187 2.344 2.269 1.00 79.06 97 GLU A N 1
ATOM 761 C CA . GLU A 1 97 ? -4.539 2.620 2.751 1.00 79.06 97 GLU A CA 1
ATOM 762 C C . GLU A 1 97 ? -5.133 1.455 3.551 1.00 79.06 97 GLU A C 1
ATOM 764 O O . GLU A 1 97 ? -5.815 1.691 4.550 1.00 79.06 97 GLU A O 1
ATOM 769 N N . ILE A 1 98 ? -4.888 0.208 3.133 1.00 80.06 98 ILE A N 1
ATOM 770 C CA . ILE A 1 98 ? -5.296 -0.983 3.887 1.00 80.06 98 ILE A CA 1
ATOM 771 C C . ILE A 1 98 ? -4.581 -1.002 5.238 1.00 80.06 98 ILE A C 1
ATOM 773 O O . ILE A 1 98 ? -5.252 -1.138 6.255 1.00 80.06 98 ILE A O 1
ATOM 777 N N . GLY A 1 99 ? -3.268 -0.762 5.281 1.00 77.62 99 GLY A N 1
ATOM 778 C CA . GLY A 1 99 ? -2.509 -0.724 6.534 1.00 77.62 99 GLY A CA 1
ATOM 779 C C . GLY A 1 99 ? -3.003 0.347 7.515 1.00 77.62 99 GLY A C 1
ATOM 780 O O . GLY A 1 99 ? -3.065 0.109 8.723 1.00 77.62 99 GLY A O 1
ATOM 781 N N . VAL A 1 100 ? -3.420 1.518 7.017 1.00 79.94 100 VAL A N 1
ATOM 782 C CA . VAL A 1 100 ? -4.052 2.558 7.850 1.00 79.94 100 VAL A CA 1
ATOM 783 C C . VAL A 1 100 ? -5.389 2.074 8.419 1.00 79.94 100 VAL A C 1
ATOM 785 O O . VAL A 1 100 ? -5.644 2.251 9.613 1.00 79.94 100 VAL A O 1
ATOM 788 N N . LEU A 1 101 ? -6.229 1.444 7.593 1.00 75.69 101 LEU A N 1
ATOM 789 C CA . LEU A 1 101 ? -7.520 0.903 8.024 1.00 75.69 101 LEU A CA 1
ATOM 790 C C . LEU A 1 101 ? -7.358 -0.261 9.009 1.00 75.69 101 LEU A C 1
ATOM 792 O O . LEU A 1 101 ? -8.115 -0.344 9.970 1.00 75.69 101 LEU A O 1
ATOM 796 N N . GLU A 1 102 ? -6.367 -1.130 8.819 1.00 77.81 102 GLU A N 1
ATOM 797 C CA . GLU A 1 102 ? -6.043 -2.219 9.744 1.00 77.81 102 GLU A CA 1
ATOM 798 C C . GLU A 1 102 ? -5.586 -1.687 11.101 1.00 77.81 102 GLU A C 1
ATOM 800 O O . GLU A 1 102 ? -6.079 -2.142 12.134 1.00 77.81 102 GLU A O 1
ATOM 805 N N . PHE A 1 103 ? -4.708 -0.680 11.118 1.00 78.44 103 PHE A N 1
ATOM 806 C CA . PHE A 1 103 ? -4.290 -0.025 12.357 1.00 78.44 103 PHE A CA 1
ATOM 807 C C . PHE A 1 103 ? -5.478 0.609 13.088 1.00 78.44 103 PHE A C 1
ATOM 809 O O . PHE A 1 103 ? -5.605 0.517 14.313 1.00 78.44 103 PHE A O 1
ATOM 816 N N . GLU A 1 104 ? -6.379 1.245 12.340 1.00 75.06 104 GLU A N 1
ATOM 817 C CA . GLU A 1 104 ? -7.597 1.802 12.905 1.00 75.06 104 GLU A CA 1
ATOM 818 C C . GLU A 1 104 ? -8.516 0.696 13.442 1.00 75.06 104 GLU A C 1
ATOM 820 O O . GLU A 1 104 ? -8.998 0.810 14.569 1.00 75.06 104 GLU A O 1
ATOM 825 N N . ASN A 1 105 ? -8.660 -0.419 12.722 1.00 74.75 105 ASN A N 1
ATOM 826 C CA . ASN A 1 105 ? -9.417 -1.589 13.161 1.00 74.75 105 ASN A CA 1
ATOM 827 C C . ASN A 1 105 ? -8.840 -2.196 14.450 1.00 74.75 105 ASN A C 1
ATOM 829 O O . ASN A 1 105 ? -9.582 -2.480 15.387 1.00 74.75 105 ASN A O 1
ATOM 833 N N . GLU A 1 106 ? -7.518 -2.341 14.564 1.00 74.19 106 GLU A N 1
ATOM 834 C CA . GLU A 1 106 ? -6.868 -2.796 15.798 1.00 74.19 106 GLU A CA 1
ATOM 835 C C . GLU A 1 106 ? -7.126 -1.840 16.965 1.00 74.19 106 GLU A C 1
ATOM 837 O O . GLU A 1 106 ? -7.443 -2.284 18.072 1.00 74.19 106 GLU A O 1
ATOM 842 N N . ARG A 1 107 ? -7.070 -0.525 16.7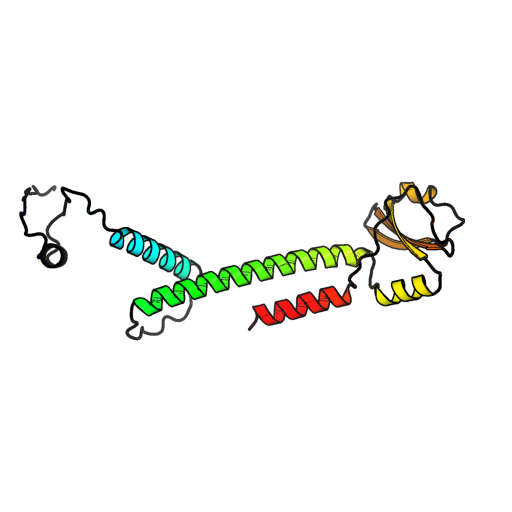17 1.00 71.62 107 ARG A N 1
ATOM 843 C CA . ARG A 1 107 ? -7.404 0.495 17.719 1.00 71.62 107 ARG A CA 1
ATOM 844 C C . ARG A 1 107 ? -8.866 0.393 18.160 1.00 71.62 107 ARG A C 1
ATOM 846 O O . ARG A 1 107 ? -9.154 0.566 19.345 1.00 71.62 107 ARG A O 1
ATOM 853 N N . LEU A 1 108 ? -9.783 0.099 17.235 1.00 71.19 108 LEU A N 1
ATOM 854 C CA . LEU A 1 108 ? -11.206 -0.103 17.525 1.00 71.19 108 LEU A CA 1
ATOM 855 C C . LEU A 1 108 ? -11.489 -1.432 18.228 1.00 71.19 108 LEU A C 1
ATOM 857 O O . LEU A 1 108 ? -12.366 -1.488 19.084 1.00 71.19 108 LEU A O 1
ATOM 861 N N . LYS A 1 109 ? -10.710 -2.481 17.950 1.00 70.88 109 LYS A N 1
ATOM 862 C CA . LYS A 1 109 ? -10.875 -3.826 18.525 1.00 70.88 109 LYS A CA 1
ATOM 863 C C . LYS A 1 109 ? -10.846 -3.835 20.041 1.00 70.88 109 LYS A C 1
ATOM 865 O O . LYS A 1 109 ? -11.521 -4.650 20.669 1.00 70.88 109 LYS A O 1
ATOM 870 N N . VAL A 1 110 ? -10.102 -2.907 20.630 1.00 67.38 110 VAL A N 1
ATOM 871 C CA . VAL A 1 110 ? -10.021 -2.752 22.080 1.00 67.38 110 VAL A CA 1
ATOM 872 C C . VAL A 1 110 ? -11.348 -2.282 22.692 1.00 67.38 110 VAL A C 1
ATOM 874 O O . VAL A 1 110 ? -11.629 -2.567 23.852 1.00 67.38 110 VAL A O 1
ATOM 877 N N . TRP A 1 111 ? -12.207 -1.636 21.907 1.00 67.88 111 TRP A N 1
ATOM 878 C CA . TRP A 1 111 ? -13.557 -1.231 22.301 1.00 67.88 111 TRP A CA 1
ATOM 879 C C . TRP A 1 111 ? -14.621 -2.298 21.998 1.00 67.88 111 TRP A C 1
ATOM 881 O O . TRP A 1 111 ? -15.786 -2.129 22.353 1.00 67.88 111 TRP A O 1
ATOM 891 N N . GLY A 1 112 ? -14.229 -3.418 21.386 1.00 65.62 112 GLY A N 1
ATOM 892 C CA . GLY A 1 112 ? -15.146 -4.466 20.952 1.00 65.62 112 GLY A CA 1
ATOM 893 C C . GLY A 1 112 ? -16.002 -4.053 19.753 1.00 65.62 112 GLY A C 1
ATOM 894 O O . GLY A 1 112 ? -15.728 -3.073 19.066 1.00 65.62 112 GLY A O 1
ATOM 895 N N . ARG A 1 113 ? -17.057 -4.831 19.491 1.00 63.56 113 ARG A N 1
ATOM 896 C CA . ARG A 1 113 ? -18.057 -4.481 18.476 1.00 63.56 113 ARG A CA 1
ATOM 897 C C . ARG A 1 113 ? -18.958 -3.391 19.038 1.00 63.56 113 ARG A C 1
ATOM 899 O O . ARG A 1 113 ? -19.830 -3.688 19.851 1.00 63.56 113 ARG A O 1
ATOM 906 N N . PHE A 1 114 ? -18.726 -2.154 18.622 1.00 65.94 114 PHE A N 1
ATOM 907 C CA . PHE A 1 114 ? -19.642 -1.049 18.869 1.00 65.94 114 PHE A CA 1
ATOM 908 C C . PHE A 1 114 ? -20.182 -0.533 17.534 1.00 65.94 114 PHE A C 1
ATOM 910 O O . PHE A 1 114 ? -19.443 -0.437 16.551 1.00 65.94 114 PHE A O 1
ATOM 917 N N . ASP A 1 115 ? -21.471 -0.208 17.522 1.00 63.72 115 ASP A N 1
ATOM 918 C CA . ASP A 1 115 ? -22.131 0.453 16.403 1.00 63.72 115 ASP A CA 1
ATOM 919 C C . ASP A 1 115 ? -22.312 1.946 16.754 1.00 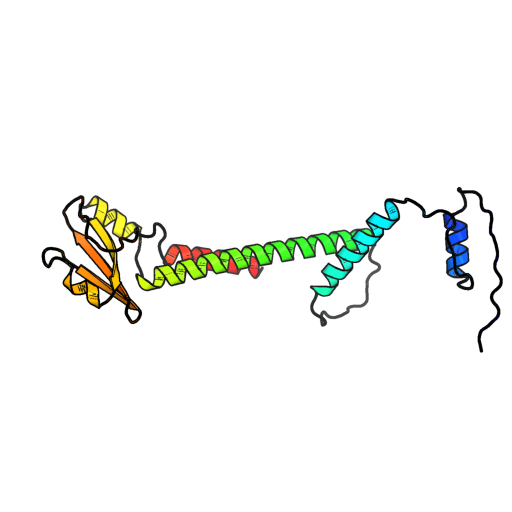63.72 115 ASP A C 1
ATOM 921 O O . ASP A 1 115 ? -22.995 2.269 17.739 1.00 63.72 115 ASP A O 1
ATOM 925 N N . PRO A 1 116 ? -21.695 2.882 16.006 1.00 68.31 116 PRO A N 1
ATOM 926 C CA . PRO A 1 116 ? -21.882 4.314 16.210 1.00 68.31 116 PRO A CA 1
ATOM 927 C C . PRO A 1 116 ? -23.351 4.742 16.119 1.00 68.31 116 PRO A C 1
ATOM 929 O O . PRO A 1 116 ? -23.741 5.709 16.781 1.00 68.31 116 PRO A O 1
ATOM 932 N N . GLU A 1 117 ? -24.187 4.043 15.339 1.00 67.31 117 GLU A N 1
ATOM 933 C CA . GLU A 1 117 ? -25.617 4.347 15.264 1.00 67.31 117 GLU A CA 1
ATOM 934 C C . GLU A 1 117 ? -26.321 4.096 16.598 1.00 67.31 117 GLU A C 1
ATOM 936 O O . GLU A 1 117 ? -27.133 4.918 17.030 1.00 67.31 117 GLU A O 1
ATOM 941 N N . GLU A 1 118 ? -26.004 2.996 17.283 1.00 68.50 118 GLU A N 1
ATOM 942 C CA . GLU A 1 118 ? -26.585 2.697 18.594 1.00 68.50 118 GLU A CA 1
ATOM 943 C C . GLU A 1 118 ? -26.155 3.732 19.638 1.00 68.50 118 GLU A C 1
ATOM 945 O O . GLU A 1 118 ? -26.984 4.206 20.419 1.00 68.50 118 GLU A O 1
ATOM 950 N N . ILE A 1 119 ? -24.890 4.164 19.604 1.00 70.62 119 ILE A N 1
ATOM 951 C CA . ILE A 1 119 ? -24.384 5.219 20.494 1.00 70.62 119 ILE A CA 1
ATOM 952 C C . ILE A 1 119 ? -25.091 6.554 20.216 1.00 70.62 119 ILE A C 1
ATOM 954 O O . ILE A 1 119 ? -25.479 7.260 21.150 1.00 70.62 119 ILE A O 1
ATOM 958 N N . ASN A 1 120 ? -25.317 6.894 18.945 1.00 69.19 120 ASN A N 1
ATOM 959 C CA . ASN A 1 120 ? -26.047 8.103 18.570 1.00 69.19 120 ASN A CA 1
ATOM 960 C C . ASN A 1 120 ? -27.514 8.058 19.020 1.00 69.19 120 ASN A C 1
ATOM 962 O O . ASN A 1 120 ? -28.002 9.051 19.560 1.00 69.19 120 ASN A O 1
ATOM 966 N N . ARG A 1 121 ? -28.198 6.914 18.885 1.00 73.12 121 ARG A N 1
ATOM 967 C CA . ARG A 1 121 ? -29.575 6.731 19.387 1.00 73.12 121 ARG A CA 1
ATOM 968 C C . ARG A 1 121 ? -29.652 6.881 20.905 1.00 73.12 121 ARG A C 1
ATOM 970 O O . ARG A 1 121 ? -30.575 7.509 21.422 1.00 73.12 121 ARG A O 1
ATOM 977 N N . LEU A 1 122 ? -28.664 6.354 21.629 1.00 72.19 122 LEU A N 1
ATOM 978 C CA . LEU A 1 122 ? -28.572 6.523 23.080 1.00 72.19 122 LEU A CA 1
ATOM 979 C C . LEU A 1 122 ? -28.365 7.997 23.454 1.00 72.19 122 LEU A C 1
ATOM 981 O O . LEU A 1 122 ? -29.075 8.508 24.325 1.00 72.19 122 LEU A O 1
ATOM 985 N N . ARG A 1 123 ? -27.514 8.722 22.721 1.00 70.56 123 ARG A N 1
ATOM 986 C CA . ARG A 1 123 ? -27.326 10.169 22.901 1.00 70.56 123 ARG A CA 1
ATOM 987 C C . ARG A 1 123 ? -28.613 10.960 22.655 1.00 70.56 123 ARG A C 1
ATOM 989 O O . ARG A 1 123 ? -28.924 11.861 23.431 1.00 70.56 123 ARG A O 1
ATOM 996 N N . GLU A 1 124 ? -29.380 10.618 21.621 1.00 73.94 124 GLU A N 1
ATOM 997 C CA . GLU A 1 124 ? -30.691 11.229 21.345 1.00 73.94 124 GLU A CA 1
ATOM 998 C C . GLU A 1 124 ? -31.709 10.962 22.460 1.00 73.94 124 GLU A C 1
ATOM 1000 O O . GLU A 1 124 ? -32.509 11.836 22.792 1.00 73.94 124 GLU A O 1
ATOM 1005 N N . SER A 1 125 ? -31.636 9.791 23.098 1.00 74.38 125 SER A N 1
ATOM 1006 C CA . SER A 1 125 ? -32.463 9.446 24.261 1.00 74.38 125 SER A CA 1
ATOM 1007 C C . SER A 1 125 ? -32.027 10.119 25.575 1.00 74.38 125 SER A C 1
ATOM 1009 O O . SER A 1 125 ? -32.670 9.925 26.604 1.00 74.38 125 SER A O 1
ATOM 1011 N N . GLY A 1 126 ? -30.969 10.941 25.549 1.00 69.62 126 GLY A N 1
ATOM 1012 C CA . GLY A 1 126 ? -30.437 11.649 26.718 1.00 69.62 126 GLY A CA 1
ATOM 1013 C C . GLY A 1 126 ? -29.405 10.858 27.526 1.00 69.62 126 GLY A C 1
ATOM 1014 O O . GLY A 1 126 ? -29.014 11.303 28.602 1.00 69.62 126 GLY A O 1
ATOM 1015 N N . ILE A 1 127 ? -28.950 9.711 27.014 1.00 72.62 127 ILE A N 1
ATOM 1016 C CA . ILE A 1 127 ? -27.928 8.865 27.634 1.00 72.62 127 ILE A CA 1
ATOM 1017 C C . ILE A 1 127 ? -26.591 9.158 26.956 1.00 72.62 127 ILE A C 1
ATOM 1019 O O . ILE A 1 127 ? -26.383 8.825 25.790 1.00 72.62 127 ILE A O 1
ATOM 1023 N N . LEU A 1 128 ? -25.668 9.781 27.683 1.00 70.69 128 LEU A N 1
ATOM 1024 C CA . LEU A 1 128 ? -24.356 10.139 27.163 1.00 70.69 128 LEU A CA 1
ATOM 1025 C C . LEU A 1 128 ? -23.329 9.071 27.556 1.00 70.69 128 LEU A C 1
ATOM 1027 O O . LEU A 1 128 ? -23.117 8.788 28.739 1.00 70.69 128 LEU A O 1
ATOM 1031 N N . ILE A 1 129 ? -22.700 8.470 26.546 1.00 71.56 129 ILE A N 1
ATOM 1032 C CA . ILE A 1 129 ? -21.618 7.497 26.711 1.00 71.56 129 ILE A CA 1
ATOM 1033 C C . ILE A 1 129 ? -20.304 8.229 26.461 1.00 71.56 129 ILE A C 1
ATOM 1035 O O . ILE A 1 129 ? -20.127 8.832 25.407 1.00 71.56 129 ILE A O 1
ATOM 1039 N N . LYS A 1 130 ? -19.380 8.168 27.418 1.00 71.44 130 LYS A N 1
ATOM 1040 C CA . LYS A 1 130 ? -17.997 8.622 27.230 1.00 71.44 130 LYS A CA 1
ATOM 1041 C C . LYS A 1 130 ? -17.040 7.463 27.419 1.00 71.44 130 LYS A C 1
ATOM 1043 O O . LYS A 1 130 ? -17.191 6.666 28.349 1.00 71.44 130 LYS A O 1
ATOM 1048 N N . LEU A 1 131 ? -16.063 7.386 26.527 1.00 72.69 131 LEU A N 1
ATOM 1049 C CA . LEU A 1 131 ? -15.023 6.373 26.534 1.00 72.69 131 LEU A CA 1
ATOM 1050 C C . LEU A 1 131 ? -13.777 6.943 27.215 1.00 72.69 131 LEU A C 1
ATOM 1052 O O . LEU A 1 131 ? -13.353 8.060 26.935 1.00 72.69 131 LEU A O 1
ATOM 1056 N N . PHE A 1 132 ? -13.191 6.180 28.130 1.00 72.69 132 PHE A N 1
ATOM 1057 C CA . PHE A 1 132 ? -11.999 6.578 28.870 1.00 72.69 132 PHE A CA 1
ATOM 1058 C C . PHE A 1 132 ? -10.950 5.477 28.825 1.00 72.69 132 PHE A C 1
ATOM 1060 O O . PHE A 1 132 ? -11.269 4.286 28.889 1.00 72.69 132 PHE A O 1
ATOM 1067 N N . ARG A 1 133 ? -9.683 5.886 28.789 1.00 72.44 133 ARG A N 1
ATOM 1068 C CA . ARG A 1 133 ? -8.536 4.996 28.966 1.00 72.44 133 ARG A CA 1
ATOM 1069 C C . ARG A 1 133 ? -7.844 5.318 30.278 1.00 72.44 133 ARG A C 1
ATOM 1071 O O . ARG A 1 133 ? -7.520 6.470 30.546 1.00 72.44 133 ARG A O 1
ATOM 1078 N N . CYS A 1 134 ? -7.592 4.297 31.092 1.00 69.06 134 CYS A N 1
ATOM 1079 C CA . CYS A 1 134 ? -6.856 4.476 32.338 1.00 69.06 134 CYS A CA 1
ATOM 1080 C C . CYS A 1 134 ? -5.992 3.285 32.708 1.00 69.06 134 CYS A C 1
ATOM 1082 O O . CYS A 1 134 ? -6.294 2.144 32.385 1.00 69.06 134 CYS A O 1
ATOM 1084 N N . HIS A 1 135 ? -4.937 3.527 33.477 1.00 72.31 135 HIS A N 1
ATOM 1085 C CA . HIS A 1 135 ? -4.148 2.441 34.047 1.00 72.31 135 HIS A CA 1
ATOM 1086 C C . HIS A 1 135 ? -4.905 1.788 35.219 1.00 72.31 135 HIS A C 1
ATOM 1088 O O . HIS A 1 135 ? -5.554 2.480 36.001 1.00 72.31 135 HIS A O 1
ATOM 1094 N N . LYS A 1 136 ? -4.740 0.474 35.446 1.00 68.31 136 LYS A N 1
ATOM 1095 C CA . LYS A 1 136 ? -5.299 -0.264 36.611 1.00 68.31 136 LYS A CA 1
ATOM 1096 C C . LYS A 1 136 ? -5.157 0.430 37.977 1.00 68.31 136 LYS A C 1
ATOM 1098 O O . LYS A 1 136 ? -6.003 0.257 38.847 1.00 68.31 136 LYS A O 1
ATOM 1103 N N . ARG A 1 137 ? -4.093 1.216 38.183 1.00 66.06 137 ARG A N 1
ATOM 1104 C CA . ARG A 1 137 ? -3.834 1.955 39.435 1.00 66.06 137 ARG A CA 1
ATOM 1105 C C . ARG A 1 137 ? -4.761 3.159 39.625 1.00 66.06 137 ARG A C 1
ATOM 1107 O O . ARG A 1 137 ? -4.937 3.622 40.746 1.00 66.06 137 ARG A O 1
ATOM 1114 N N . GLU A 1 138 ? -5.343 3.661 38.542 1.00 66.12 138 GLU A N 1
ATOM 1115 C CA . GLU A 1 138 ? -6.193 4.850 38.522 1.00 66.12 138 GLU A CA 1
ATOM 1116 C C . GLU A 1 138 ? -7.682 4.527 38.607 1.00 66.12 138 GLU A C 1
ATOM 1118 O O . GLU A 1 138 ? -8.485 5.434 38.807 1.00 66.12 138 GLU A O 1
ATOM 1123 N N . LEU A 1 139 ? -8.053 3.242 38.572 1.00 63.44 139 LEU A N 1
ATOM 1124 C CA . LEU A 1 139 ? -9.433 2.789 38.760 1.00 63.44 139 LEU A CA 1
ATOM 1125 C C . LEU A 1 139 ? -10.045 3.328 40.070 1.00 63.44 139 LEU A C 1
ATOM 1127 O O . LEU A 1 139 ? -11.219 3.678 40.123 1.00 63.44 139 LEU A O 1
ATOM 1131 N N . SER A 1 140 ? -9.228 3.468 41.119 1.00 62.09 140 SER A N 1
ATOM 1132 C CA . SER A 1 140 ? -9.631 4.011 42.425 1.00 62.09 140 SER A CA 1
ATOM 1133 C C . SER A 1 140 ? -9.997 5.501 42.404 1.00 62.09 140 SER A C 1
ATOM 1135 O O . SER A 1 140 ? -10.576 5.987 43.372 1.00 62.09 140 SER A O 1
ATOM 1137 N N . LYS A 1 141 ? -9.645 6.237 41.339 1.00 64.25 141 LYS A N 1
ATOM 1138 C CA . LYS A 1 141 ? -9.985 7.660 41.167 1.00 64.25 141 LYS A CA 1
ATOM 1139 C C . LYS A 1 141 ? -11.385 7.862 40.575 1.00 64.25 141 LYS A C 1
ATOM 1141 O O . LYS A 1 141 ? -11.872 8.989 40.563 1.00 64.25 141 LYS A O 1
ATOM 1146 N N . ILE A 1 142 ? -12.029 6.798 40.090 1.00 63.56 142 ILE A N 1
ATOM 1147 C CA . ILE A 1 142 ? -13.346 6.873 39.456 1.00 63.56 142 ILE A CA 1
ATOM 1148 C C . ILE A 1 142 ? -14.420 7.048 40.546 1.00 63.56 142 ILE A C 1
ATOM 1150 O O . ILE A 1 142 ? -14.528 6.209 41.448 1.00 63.56 142 ILE A O 1
ATOM 1154 N N . PRO A 1 143 ? -15.240 8.114 40.498 1.00 59.47 143 PRO A N 1
ATOM 1155 C CA . PRO A 1 143 ? -16.328 8.296 41.448 1.00 59.47 143 PRO A CA 1
ATOM 1156 C C . PRO A 1 143 ? -17.361 7.170 41.305 1.00 59.47 143 PRO A C 1
ATOM 1158 O O . PRO A 1 143 ? -17.917 6.976 40.228 1.00 59.47 143 PRO A O 1
ATOM 1161 N N . LYS A 1 144 ? -17.716 6.492 42.406 1.00 58.16 144 LYS A N 1
ATOM 1162 C CA . LYS A 1 144 ? -18.763 5.441 42.452 1.00 58.16 144 LYS A CA 1
ATOM 1163 C C . LYS A 1 144 ? -20.185 5.921 42.095 1.00 58.16 144 LYS A C 1
ATOM 1165 O O . LYS A 1 144 ? -21.131 5.150 42.208 1.00 58.16 144 LYS A O 1
ATOM 1170 N N . LYS A 1 145 ? -20.352 7.199 41.738 1.00 59.78 145 LYS A N 1
ATOM 1171 C CA . LYS A 1 145 ? -21.634 7.812 41.367 1.00 59.78 145 LYS A CA 1
ATOM 1172 C C . LYS A 1 145 ? -22.050 7.456 39.930 1.00 59.78 145 LYS A C 1
ATOM 1174 O O . LYS A 1 145 ? -23.234 7.521 39.631 1.00 59.78 145 LYS A O 1
ATOM 1179 N N . PHE A 1 146 ? -21.103 7.083 39.067 1.00 63.59 146 PHE A N 1
ATOM 1180 C CA . PHE A 1 146 ? -21.367 6.789 37.657 1.00 63.59 146 PHE A CA 1
ATOM 1181 C C . PHE A 1 146 ? -21.361 5.286 37.376 1.00 63.59 146 PHE A C 1
ATOM 1183 O O . PHE A 1 146 ? -20.557 4.544 37.943 1.00 63.59 146 PHE A O 1
ATOM 1190 N N . SER A 1 147 ? -22.234 4.852 36.468 1.00 63.59 147 SER A N 1
ATOM 1191 C CA . SER A 1 147 ? -22.250 3.484 35.953 1.00 63.59 147 SER A CA 1
ATOM 1192 C C . SER A 1 147 ? -21.056 3.293 35.020 1.00 63.59 147 SER A C 1
ATOM 1194 O O . SER A 1 147 ? -21.076 3.744 33.873 1.00 63.59 147 SER A O 1
ATOM 1196 N N . THR A 1 148 ? -19.994 2.667 35.526 1.00 66.56 148 THR A N 1
ATOM 1197 C CA . THR A 1 148 ? -18.790 2.360 34.750 1.00 66.56 148 THR A CA 1
ATOM 1198 C C . THR A 1 148 ? -18.807 0.908 34.290 1.00 66.56 148 THR A C 1
ATOM 1200 O O . THR A 1 148 ? -19.029 -0.007 35.082 1.00 66.56 148 THR A O 1
ATOM 1203 N N . ASN A 1 149 ? -18.573 0.690 32.999 1.00 70.44 149 ASN A N 1
ATOM 1204 C CA . ASN A 1 149 ? -18.455 -0.634 32.408 1.00 70.44 149 ASN A CA 1
ATOM 1205 C C . ASN A 1 149 ? -17.048 -0.808 31.826 1.00 70.44 149 ASN A C 1
ATOM 1207 O O . ASN A 1 149 ? -16.575 0.043 31.073 1.00 70.44 149 ASN A O 1
ATOM 1211 N N . ILE A 1 150 ? -16.358 -1.883 32.210 1.00 70.81 150 ILE A N 1
ATOM 1212 C CA . ILE A 1 150 ? -15.030 -2.212 31.681 1.00 70.81 150 ILE A CA 1
ATOM 1213 C C . ILE A 1 150 ? -15.253 -2.947 30.364 1.00 70.81 150 ILE A C 1
ATOM 1215 O O . ILE A 1 150 ? -15.813 -4.039 30.361 1.00 70.81 150 ILE A O 1
ATOM 1219 N N . ILE A 1 151 ? -14.822 -2.343 29.260 1.00 71.75 151 ILE A N 1
ATOM 1220 C CA . ILE A 1 151 ? -14.982 -2.925 27.926 1.00 71.75 151 ILE A CA 1
ATOM 1221 C C . ILE A 1 151 ? -13.869 -3.938 27.664 1.00 71.75 151 ILE A C 1
ATOM 1223 O O . ILE A 1 151 ? -14.137 -5.068 27.264 1.00 71.75 151 ILE A O 1
ATOM 1227 N N . SER A 1 152 ? -12.619 -3.538 27.909 1.00 67.69 152 SER A N 1
ATOM 1228 C CA . SER A 1 152 ? -11.452 -4.379 27.656 1.00 67.69 152 SER A CA 1
ATOM 1229 C C . SER A 1 152 ? -10.290 -4.046 28.586 1.00 67.69 152 SER A C 1
ATOM 1231 O O . SER A 1 152 ? -10.172 -2.939 29.123 1.00 67.69 152 SER A O 1
ATOM 1233 N N . GLU A 1 153 ? -9.420 -5.033 28.765 1.00 72.62 153 GLU A N 1
ATOM 1234 C CA . GLU A 1 153 ? -8.192 -4.948 29.537 1.00 72.62 153 GLU A CA 1
ATOM 1235 C C . GLU A 1 153 ? -7.015 -5.339 28.643 1.00 72.62 153 GLU A C 1
ATOM 1237 O O . GLU A 1 153 ? -6.896 -6.490 28.230 1.00 72.62 153 GLU A O 1
ATOM 1242 N N . ASP A 1 154 ? -6.120 -4.385 28.402 1.00 67.44 154 ASP A N 1
ATOM 1243 C CA . ASP A 1 154 ? -4.858 -4.611 27.706 1.00 67.44 154 ASP A CA 1
ATOM 1244 C C . ASP A 1 154 ? -3.707 -4.515 28.719 1.00 67.44 154 ASP A C 1
ATOM 1246 O O . ASP A 1 154 ? -3.106 -3.463 28.968 1.00 67.44 154 ASP A O 1
ATOM 1250 N N . GLY A 1 155 ? -3.481 -5.627 29.426 1.00 73.81 155 GLY A N 1
ATOM 1251 C CA . GLY A 1 155 ? -2.439 -5.787 30.442 1.00 73.81 155 GLY A CA 1
ATOM 1252 C C . GLY A 1 155 ? -2.574 -4.839 31.641 1.00 73.81 155 GLY A C 1
ATOM 1253 O O . GLY A 1 155 ? -3.158 -5.184 32.673 1.00 73.81 155 GLY A O 1
ATOM 1254 N N . SER A 1 156 ? -1.954 -3.662 31.543 1.00 67.50 156 SER A N 1
ATOM 1255 C CA . SER A 1 156 ? -1.963 -2.614 32.579 1.00 67.50 156 SER A CA 1
ATOM 1256 C C . SER A 1 156 ? -2.950 -1.477 32.295 1.00 67.50 156 SER A C 1
ATOM 1258 O O . SER A 1 156 ? -3.275 -0.714 33.213 1.00 67.50 156 SER A O 1
ATOM 1260 N N . THR A 1 157 ? -3.440 -1.397 31.058 1.00 72.50 157 THR A N 1
ATOM 1261 C CA . THR A 1 157 ? -4.360 -0.376 30.560 1.00 72.50 157 THR A CA 1
ATOM 1262 C C . THR A 1 157 ? -5.777 -0.939 30.517 1.00 72.50 157 THR A C 1
ATOM 1264 O O . THR A 1 157 ? -6.010 -2.047 30.046 1.00 72.50 157 THR A O 1
ATOM 1267 N N . LEU A 1 158 ? -6.728 -0.174 31.032 1.00 70.38 158 LEU A N 1
ATOM 1268 C CA . LEU A 1 158 ? -8.149 -0.480 31.061 1.00 70.38 158 LEU A CA 1
ATOM 1269 C C . LEU A 1 158 ? -8.900 0.500 30.170 1.00 70.38 158 LEU A C 1
ATOM 1271 O O . LEU A 1 158 ? -8.659 1.710 30.221 1.00 70.38 158 LEU A O 1
ATOM 1275 N N . TYR A 1 159 ? -9.842 -0.043 29.409 1.00 72.44 159 TYR A N 1
ATOM 1276 C CA . TYR A 1 159 ? -10.753 0.697 28.553 1.00 72.44 159 TYR A CA 1
ATOM 1277 C C . TYR A 1 159 ? -12.141 0.649 29.178 1.00 72.44 159 TYR A C 1
ATOM 1279 O O . TYR A 1 159 ? -12.689 -0.422 29.447 1.00 72.44 159 TYR A O 1
ATOM 1287 N N . LEU A 1 160 ? -12.676 1.825 29.483 1.00 72.94 160 LEU A N 1
ATOM 1288 C CA . LEU A 1 160 ? -13.869 2.006 30.299 1.00 72.94 160 LEU A CA 1
ATOM 1289 C C . LEU A 1 160 ? -14.895 2.814 29.507 1.00 72.94 160 LEU A C 1
ATOM 1291 O O . LEU A 1 160 ? -14.563 3.861 28.959 1.00 72.94 160 LEU A O 1
ATOM 1295 N N . ALA A 1 161 ? -16.148 2.371 29.505 1.00 71.94 161 ALA A N 1
ATOM 1296 C CA . ALA A 1 161 ? -17.283 3.206 29.136 1.00 71.94 161 ALA A CA 1
ATOM 1297 C C . ALA A 1 161 ? -17.973 3.708 30.398 1.00 71.94 161 ALA A C 1
ATOM 1299 O O . ALA A 1 161 ? -18.262 2.939 31.317 1.00 71.94 161 ALA A O 1
ATOM 1300 N N . ILE A 1 162 ? -18.262 5.002 30.433 1.00 70.38 162 ILE A N 1
ATOM 1301 C CA . ILE A 1 162 ? -19.046 5.618 31.495 1.00 70.38 162 ILE A CA 1
ATOM 1302 C C . ILE A 1 162 ? -20.350 6.102 30.888 1.00 70.38 162 ILE A C 1
ATOM 1304 O O . ILE A 1 162 ? -20.349 6.881 29.935 1.00 70.38 162 ILE A O 1
ATOM 1308 N N . VAL A 1 163 ? -21.452 5.614 31.452 1.00 71.31 163 VAL A N 1
ATOM 1309 C CA . VAL A 1 163 ? -22.810 5.968 31.044 1.00 71.31 163 VAL A CA 1
ATOM 1310 C C . VAL A 1 163 ? -23.367 6.952 32.066 1.00 71.31 163 VAL A C 1
ATOM 1312 O O . VAL A 1 163 ? -23.401 6.651 33.263 1.00 71.31 163 VAL A O 1
ATOM 1315 N N . SER A 1 164 ? -23.789 8.128 31.607 1.00 68.00 164 SER A N 1
ATOM 1316 C CA . SER A 1 164 ? -24.406 9.150 32.454 1.00 68.00 164 SER A CA 1
ATOM 1317 C C . SER A 1 164 ? -25.609 9.791 31.766 1.00 68.00 164 SER A C 1
ATOM 1319 O O . SER A 1 164 ? -25.613 9.988 30.554 1.00 68.00 164 SER A O 1
ATOM 1321 N N . GLU A 1 165 ? -26.612 10.155 32.561 1.00 65.62 165 GLU A N 1
ATOM 1322 C CA . GLU A 1 165 ? -27.736 11.009 32.144 1.00 65.62 165 GLU A CA 1
ATOM 1323 C C . GLU A 1 165 ? -27.394 12.509 32.291 1.00 65.62 165 GLU A C 1
ATOM 1325 O O . GLU A 1 165 ? -28.120 13.382 31.811 1.00 65.62 165 GLU A O 1
ATOM 1330 N N . GLU A 1 166 ? -26.283 12.840 32.965 1.00 62.91 166 GLU A N 1
ATOM 1331 C CA . GLU A 1 166 ? -25.796 14.216 33.086 1.00 62.91 166 GLU A CA 1
ATOM 1332 C C . GLU A 1 166 ? -25.133 14.649 31.762 1.00 62.91 166 GLU A C 1
ATOM 1334 O O . GLU A 1 166 ? -24.208 13.993 31.280 1.00 62.91 166 GLU A O 1
ATOM 1339 N N . LYS A 1 167 ? -25.603 15.769 31.186 1.00 54.22 167 LYS A N 1
ATOM 1340 C CA . LYS A 1 167 ? -25.211 16.262 29.847 1.00 54.22 167 LYS A CA 1
ATOM 1341 C C . LYS A 1 167 ? -23.717 16.542 29.677 1.00 54.22 167 LYS A C 1
ATOM 1343 O O . LYS A 1 167 ? -23.226 16.441 28.562 1.00 54.22 167 LYS A O 1
ATOM 1348 N N . ASP A 1 168 ? -23.012 16.852 30.760 1.00 57.09 168 ASP A N 1
ATOM 1349 C CA . ASP A 1 168 ? -21.579 17.120 30.745 1.00 57.09 168 ASP A CA 1
ATOM 1350 C C . ASP A 1 168 ? -20.961 16.676 32.067 1.00 57.09 168 ASP A C 1
ATOM 1352 O O . ASP A 1 168 ? -21.211 17.260 33.122 1.00 57.09 168 ASP A O 1
ATOM 1356 N N . PHE A 1 169 ? -20.123 15.646 32.008 1.00 61.62 169 PHE A N 1
ATOM 1357 C CA . PHE A 1 169 ? -19.263 15.267 33.117 1.00 61.62 169 PHE A CA 1
ATOM 1358 C C . PHE A 1 169 ? -17.818 15.186 32.618 1.00 61.62 169 PHE A C 1
ATOM 1360 O O . PHE A 1 169 ? -17.521 14.583 31.583 1.00 61.62 169 PHE A O 1
ATOM 1367 N N . SER A 1 170 ? -16.927 15.861 33.345 1.00 56.72 170 SER A N 1
ATOM 1368 C CA . SER A 1 170 ? -15.486 15.861 33.106 1.00 56.72 170 SER A CA 1
ATOM 1369 C C . SER A 1 170 ? -14.833 15.100 34.244 1.00 56.72 170 SER A C 1
ATOM 1371 O O . SER A 1 170 ? -14.942 15.493 35.407 1.00 56.72 170 SER A O 1
ATOM 1373 N N . ILE A 1 171 ? -14.157 14.008 33.915 1.00 62.28 171 ILE A N 1
ATOM 1374 C CA . ILE A 1 171 ? -13.427 13.190 34.882 1.00 62.28 171 ILE A CA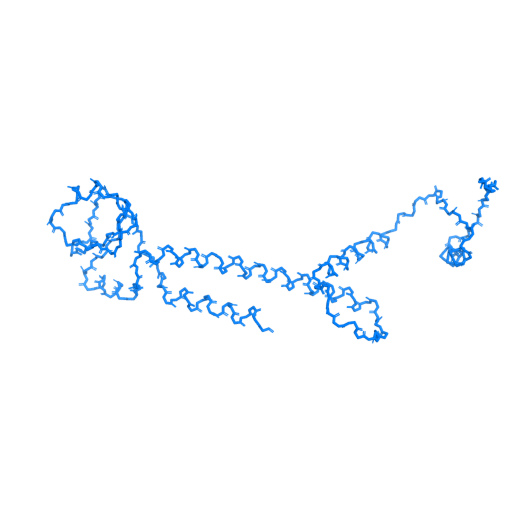 1
ATOM 1375 C C . ILE A 1 171 ? -11.933 13.389 34.597 1.00 62.28 171 ILE A C 1
ATOM 1377 O O . ILE A 1 171 ? -11.574 13.526 33.430 1.00 62.28 171 ILE A O 1
ATOM 1381 N N . PRO A 1 172 ? -11.047 13.443 35.610 1.00 58.88 172 PRO A N 1
ATOM 1382 C CA . PRO A 1 172 ? -9.597 13.553 35.406 1.00 58.88 172 PRO A CA 1
ATOM 1383 C C . PRO A 1 172 ? -8.980 12.238 34.883 1.00 58.88 172 PRO A C 1
ATOM 1385 O O . PRO A 1 172 ? -8.100 11.662 35.521 1.00 58.88 172 PRO A O 1
ATOM 1388 N N . LEU A 1 173 ? -9.488 11.737 33.758 1.00 62.22 173 LEU A N 1
ATOM 1389 C CA . LEU A 1 173 ? -9.017 10.570 33.013 1.00 62.22 173 LEU A CA 1
ATOM 1390 C C . LEU A 1 173 ? -8.778 10.981 31.550 1.00 62.22 173 LEU A C 1
ATOM 1392 O O . LEU A 1 173 ? -9.342 11.976 31.095 1.00 62.22 173 LEU A O 1
ATOM 1396 N N . GLU A 1 174 ? -7.967 10.219 30.810 1.00 62.94 174 GLU A N 1
ATOM 1397 C CA . GLU A 1 174 ? -7.842 10.403 29.357 1.00 62.94 174 GLU A CA 1
ATOM 1398 C C . GLU A 1 174 ? -9.177 10.034 28.690 1.00 62.94 174 GLU A C 1
ATOM 1400 O O . GLU A 1 174 ? -9.516 8.854 28.560 1.00 62.94 174 GLU A O 1
ATOM 1405 N N . GLU A 1 175 ? -9.954 11.057 28.321 1.00 64.75 175 GLU A N 1
ATOM 1406 C CA . GLU A 1 175 ? -11.162 10.917 27.507 1.00 64.75 175 GLU A CA 1
ATOM 1407 C C . GLU A 1 175 ? -10.747 10.595 26.072 1.00 64.75 175 GLU A C 1
ATOM 1409 O O . GLU A 1 175 ? -9.891 11.264 25.489 1.00 64.75 175 GLU A O 1
ATOM 1414 N N . ILE A 1 176 ? -11.340 9.543 25.521 1.00 66.50 176 ILE A N 1
ATOM 1415 C CA . ILE A 1 176 ? -11.194 9.181 24.120 1.00 66.50 176 ILE A CA 1
ATOM 1416 C C . ILE A 1 176 ? -12.515 9.520 23.449 1.00 66.50 176 ILE A C 1
ATOM 1418 O O . ILE A 1 176 ? -13.584 9.112 23.909 1.00 66.50 176 ILE A O 1
ATOM 1422 N N . GLU A 1 177 ? -12.442 10.294 22.370 1.00 64.06 177 GLU A N 1
ATOM 1423 C CA . GLU A 1 177 ? -13.621 10.576 21.564 1.00 64.06 177 GLU A CA 1
ATOM 1424 C C . GLU A 1 177 ? -14.171 9.270 20.994 1.00 64.06 177 GLU A C 1
ATOM 1426 O O . GLU A 1 177 ? -13.417 8.399 20.548 1.00 64.06 177 GLU A O 1
ATOM 1431 N N . ILE A 1 178 ? -15.496 9.128 21.032 1.00 63.34 178 ILE A N 1
ATOM 1432 C CA . ILE A 1 178 ? -16.160 7.977 20.430 1.00 63.34 178 ILE A CA 1
ATOM 1433 C C . ILE A 1 178 ? -15.772 7.954 18.949 1.00 63.34 178 ILE A C 1
ATOM 1435 O O . ILE A 1 178 ? -15.998 8.952 18.256 1.00 63.34 178 ILE A O 1
ATOM 1439 N N . PRO A 1 179 ? -15.195 6.850 18.455 1.00 61.47 179 PRO A N 1
ATOM 1440 C CA . PRO A 1 179 ? -14.846 6.761 17.053 1.00 61.47 179 PRO A CA 1
ATOM 1441 C C . PRO A 1 179 ? -16.121 6.867 16.212 1.00 61.47 179 PRO A C 1
ATOM 1443 O O . PRO A 1 179 ? -17.125 6.214 16.491 1.00 61.47 179 PRO A O 1
ATOM 1446 N N . ILE A 1 180 ? -16.082 7.739 15.206 1.00 55.62 180 ILE A N 1
ATOM 1447 C CA . ILE A 1 180 ? -17.244 8.095 14.374 1.00 55.62 180 ILE A CA 1
ATOM 1448 C C . ILE A 1 180 ? -17.658 6.914 13.480 1.00 55.62 180 ILE A C 1
ATOM 1450 O O . ILE A 1 180 ? -18.822 6.801 13.109 1.00 55.62 180 ILE A O 1
ATOM 1454 N N . THR A 1 181 ? -16.705 6.031 13.183 1.00 54.94 181 THR A N 1
ATOM 1455 C CA . THR A 1 181 ? -16.836 4.906 12.259 1.00 54.94 181 THR A CA 1
ATOM 1456 C C . THR A 1 181 ? -16.901 3.598 13.036 1.00 54.94 181 THR A C 1
ATOM 1458 O O . THR A 1 181 ? -16.083 3.353 13.929 1.00 54.94 181 THR A O 1
ATOM 1461 N N . GLY A 1 182 ? -17.874 2.757 12.696 1.00 59.75 182 GLY A N 1
ATOM 1462 C CA . GLY A 1 182 ? -18.061 1.456 13.330 1.00 59.75 182 GLY A CA 1
ATOM 1463 C C . GLY A 1 182 ? -17.067 0.428 12.811 1.00 59.75 182 GLY A C 1
ATOM 1464 O O . GLY A 1 182 ? -16.590 0.510 11.679 1.00 59.75 182 GLY A O 1
ATOM 1465 N N . MET A 1 183 ? -16.783 -0.590 13.620 1.00 59.34 183 MET A N 1
ATOM 1466 C CA . MET A 1 183 ? -15.867 -1.668 13.233 1.00 59.34 183 MET A CA 1
ATOM 1467 C C . MET A 1 183 ? -16.334 -2.404 11.959 1.00 59.34 183 MET A C 1
ATOM 1469 O O . MET A 1 183 ? -15.520 -2.748 11.105 1.00 59.34 183 MET A O 1
ATOM 1473 N N . ASP A 1 184 ? -17.653 -2.555 11.781 1.00 60.47 184 ASP A N 1
ATOM 1474 C CA . ASP A 1 184 ? -18.263 -3.177 10.596 1.00 60.47 184 ASP A CA 1
ATOM 1475 C C . ASP A 1 184 ? -18.104 -2.334 9.313 1.00 60.47 184 ASP A C 1
ATOM 1477 O O . ASP A 1 184 ? -18.019 -2.880 8.206 1.00 60.47 184 ASP A O 1
ATOM 1481 N N . GLU A 1 185 ? -18.032 -1.004 9.434 1.00 65.38 185 GLU A N 1
ATOM 1482 C CA . GLU A 1 185 ? -17.786 -0.109 8.297 1.00 65.38 185 GLU A CA 1
ATOM 1483 C C . GLU A 1 185 ? -16.329 -0.202 7.836 1.00 65.38 185 GLU A C 1
ATOM 1485 O O . GLU A 1 185 ? -16.075 -0.285 6.633 1.00 65.38 185 GLU A O 1
ATOM 1490 N N . ILE A 1 186 ? -15.381 -0.277 8.777 1.00 63.16 186 ILE A N 1
ATOM 1491 C CA . ILE A 1 186 ? -13.956 -0.454 8.466 1.00 63.16 186 ILE A CA 1
ATOM 1492 C C . ILE A 1 186 ? -13.709 -1.816 7.809 1.00 63.16 186 ILE A C 1
ATOM 1494 O O . ILE A 1 186 ? -13.083 -1.869 6.750 1.00 63.16 186 ILE A O 1
ATOM 1498 N N . ASP A 1 187 ? -14.275 -2.903 8.344 1.00 61.38 187 ASP A N 1
ATOM 1499 C CA . ASP A 1 187 ? -14.176 -4.237 7.730 1.00 61.38 187 ASP A CA 1
ATOM 1500 C C . ASP A 1 187 ? -14.794 -4.272 6.318 1.00 61.38 187 ASP A C 1
ATOM 1502 O O . ASP A 1 187 ? -14.288 -4.944 5.413 1.00 61.38 187 ASP A O 1
ATOM 1506 N N . SER A 1 188 ? -15.877 -3.521 6.093 1.00 66.06 188 SER A N 1
ATOM 1507 C CA . SER A 1 188 ? -16.494 -3.390 4.767 1.00 66.06 188 SER A CA 1
ATOM 1508 C C . SER A 1 188 ? -15.613 -2.601 3.793 1.00 66.06 188 SER A C 1
ATOM 1510 O O . SER A 1 188 ? -15.536 -2.949 2.611 1.00 66.06 188 SER A O 1
ATOM 1512 N N . MET A 1 189 ? -14.925 -1.559 4.270 1.00 66.44 189 MET A N 1
ATOM 1513 C CA . MET A 1 189 ? -13.972 -0.787 3.470 1.00 66.44 189 MET A CA 1
ATOM 1514 C C . MET A 1 189 ? -12.734 -1.607 3.103 1.00 66.44 189 MET A C 1
ATOM 1516 O O . MET A 1 189 ? -12.323 -1.564 1.943 1.00 66.44 189 MET A O 1
ATOM 1520 N N . ILE A 1 190 ? -12.194 -2.394 4.041 1.00 69.75 190 ILE A N 1
ATOM 1521 C CA . ILE A 1 190 ? -11.061 -3.299 3.799 1.00 69.75 190 ILE A CA 1
ATOM 1522 C C . ILE A 1 190 ? -11.443 -4.334 2.734 1.00 69.75 190 ILE A C 1
ATOM 1524 O O . ILE A 1 190 ? -10.809 -4.381 1.682 1.00 69.75 190 ILE A O 1
ATOM 1528 N N . LYS A 1 191 ? -12.559 -5.058 2.910 1.00 70.38 191 LYS A N 1
ATOM 1529 C CA . LYS A 1 191 ? -13.026 -6.057 1.925 1.00 70.38 191 LYS A CA 1
ATOM 1530 C C . LYS A 1 191 ? -13.249 -5.481 0.532 1.00 70.38 191 LYS A C 1
ATOM 1532 O O . LYS A 1 191 ? -12.994 -6.148 -0.472 1.00 70.38 191 LYS A O 1
ATOM 1537 N N . LYS A 1 192 ? -13.767 -4.253 0.452 1.00 69.50 192 LYS A N 1
ATOM 1538 C CA . LYS A 1 192 ? -13.996 -3.584 -0.831 1.00 69.50 192 LYS A CA 1
ATOM 1539 C C . LYS A 1 192 ? -12.676 -3.261 -1.530 1.00 69.50 192 LYS A C 1
ATOM 1541 O O . LYS A 1 192 ? -12.614 -3.404 -2.746 1.00 69.50 192 LYS A O 1
ATOM 1546 N N . LYS A 1 193 ? -11.644 -2.852 -0.788 1.00 65.31 193 LYS A N 1
ATOM 1547 C CA . LYS A 1 193 ? -10.317 -2.550 -1.343 1.00 65.31 193 LYS A CA 1
ATOM 1548 C C . LYS A 1 193 ? -9.534 -3.814 -1.706 1.00 65.31 193 LYS A C 1
ATOM 1550 O O . LYS A 1 193 ? -8.947 -3.849 -2.780 1.00 65.31 193 LYS A O 1
ATOM 1555 N N . GLU A 1 194 ? -9.641 -4.882 -0.916 1.00 61.28 194 GLU A N 1
ATOM 1556 C CA . GLU A 1 194 ? -9.064 -6.200 -1.238 1.00 61.28 194 GLU A CA 1
ATOM 1557 C C . GLU A 1 194 ? -9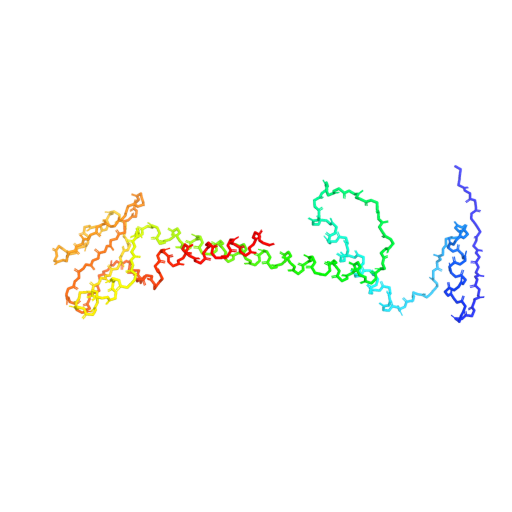.660 -6.828 -2.513 1.00 61.28 194 GLU A C 1
ATOM 1559 O O . GLU A 1 194 ? -8.960 -7.478 -3.290 1.00 61.28 194 GLU A O 1
ATOM 1564 N N . CYS A 1 195 ? -10.956 -6.619 -2.779 1.00 54.94 195 CYS A N 1
ATOM 1565 C CA . CYS A 1 195 ? -11.567 -7.074 -4.035 1.00 54.94 195 CYS A CA 1
ATOM 1566 C C . CYS A 1 195 ? -11.010 -6.338 -5.263 1.00 54.94 195 CYS A C 1
ATOM 1568 O O . CYS A 1 195 ? -10.946 -6.921 -6.345 1.00 54.94 195 CYS A O 1
ATOM 1570 N N . VAL A 1 196 ? -10.624 -5.068 -5.106 1.00 57.09 196 VAL A N 1
ATOM 1571 C CA . VAL A 1 196 ? -10.087 -4.247 -6.201 1.00 57.09 196 VAL A CA 1
ATOM 1572 C C . VAL A 1 196 ? -8.629 -4.600 -6.490 1.00 57.09 196 VAL A C 1
ATOM 1574 O O . VAL A 1 196 ? -8.250 -4.610 -7.650 1.00 57.09 196 VAL A O 1
ATOM 1577 N N . SER A 1 197 ? -7.836 -4.965 -5.479 1.00 47.97 197 SER A N 1
ATOM 1578 C CA . SER A 1 197 ? -6.440 -5.386 -5.671 1.00 47.97 197 SER A CA 1
ATOM 1579 C C . SER A 1 197 ? -6.276 -6.806 -6.235 1.00 47.97 197 SER A C 1
ATOM 1581 O O . SER A 1 197 ? -5.196 -7.150 -6.707 1.00 47.97 197 SER A O 1
ATOM 1583 N N . THR A 1 198 ? -7.329 -7.635 -6.201 1.00 48.00 198 THR A N 1
ATOM 1584 C CA . THR A 1 198 ? -7.297 -9.030 -6.694 1.00 48.00 198 THR A CA 1
ATOM 1585 C C . THR A 1 198 ? -7.800 -9.185 -8.143 1.00 48.00 198 THR A C 1
ATOM 1587 O O . THR A 1 198 ? -7.644 -10.261 -8.722 1.00 48.00 198 THR A O 1
ATOM 1590 N N . THR A 1 199 ? -8.421 -8.152 -8.727 1.00 42.22 199 THR A N 1
ATOM 1591 C CA . THR A 1 199 ? -8.980 -8.190 -10.098 1.00 42.22 199 THR A CA 1
ATOM 1592 C C . THR A 1 199 ? -8.011 -7.586 -11.103 1.00 42.22 199 THR A C 1
ATOM 1594 O O . THR A 1 199 ? -7.845 -8.197 -12.184 1.00 42.22 199 THR A O 1
#

Organism: NCBI:txid237368

Radius of gyration: 34.16 Å; chains: 1; bounding box: 82×36×86 Å

Sequence (199 aa):
MIVRMKKVTIVIKSSWLDDVLKYLGEIGVVHLQPVVPPENCTIENLKESIQLMEKAVSIIPEGSDKEPSRPFKEEHGLAFAGQLLDLVEEVKHLEEEIGVLEFENERLKVWGRFDPEEINRLRESGILIKLFRCHKRELSKIPKKFSTNIISEDGSTLYLAIVSEEKDFSIPLEEIEIPITGMDEIDSMIKKKECVSTT

pLDDT: mean 70.38, std 9.25, range [42.22, 85.75]

Secondary structure (DSSP, 8-state):
-------------GGGHHHHHHHHHHH-------SS----HHHHHHHHHHHHHHHHHHHS-TTS--PPPP---HHHHHHHHHHHHHHHHHHHHHHHHHHHHHHHHHHHHTT-S--HHHHHHHHHTT-EEEEEEEEGGGGGGS-TTSEEEEEEEETTEEEEEEEESSS----SSEEEPPPSS-HHHHHHHHHHHHHHHT-